Protein AF-A0A955L2I0-F1 (afdb_monomer)

Secondary structure (DSSP, 8-state):
----HHHHHHHHHHHHHHS-GGG--EEEEESTTTTT---TT--EEEEEEE-GGG--HHHHHHHHHHTTEEPTTSS-EEEEEEEE--SS-GGGG-SS-EEETTTTEEEEPPPP-S----HHHHTHHHHHHHHHHHHHHHHHHHHHHHHHT-SS--HHHHHHHHHHHHHHHHHHHHHHHHHHHHHHHTTT-GGG-HHHHHHHHHHTSTTHHHHHHHHH---TT--------

Nearest PDB structures (foldseek):
  5lpa-assembly1_A  TM=3.014E-01  e=2.195E-02  Salmonella enterica subsp. enterica serovar Typhimurium
  3lg7-assembly1_C  TM=4.316E-01  e=3.158E-01  synthetic construct
  7uy4-assembly2_B  TM=2.811E-01  e=2.754E-02  Escherichia coli
  4jeu-assembly1_B  TM=4.623E-01  e=1.304E+00  Rattus norvegicus

Structure (mmCIF, N/CA/C/O backbone):
data_AF-A0A955L2I0-F1
#
_entry.id   AF-A0A955L2I0-F1
#
loop_
_atom_site.group_PDB
_atom_site.id
_atom_site.type_symbol
_atom_site.label_atom_id
_atom_site.label_alt_id
_atom_site.label_comp_id
_atom_site.label_asym_id
_atom_site.label_entity_id
_atom_site.label_seq_id
_atom_site.pdbx_PDB_ins_code
_atom_site.Cartn_x
_atom_site.Cartn_y
_atom_site.Cartn_z
_atom_site.occupancy
_atom_site.B_iso_or_equiv
_atom_site.auth_seq_id
_atom_site.auth_comp_id
_atom_site.auth_asym_id
_atom_site.auth_atom_id
_atom_site.pdbx_PDB_model_num
ATOM 1 N N . MET A 1 1 ? -25.021 -9.270 15.458 1.00 62.06 1 MET A N 1
ATOM 2 C CA . MET A 1 1 ? -23.871 -10.198 15.351 1.00 62.06 1 MET A CA 1
ATOM 3 C C . MET A 1 1 ? -22.801 -9.735 16.330 1.00 62.06 1 MET A C 1
ATOM 5 O O . MET A 1 1 ? -22.590 -8.530 16.391 1.00 62.06 1 MET A O 1
ATOM 9 N N . LYS A 1 2 ? -22.201 -10.635 17.118 1.00 78.69 2 LYS A N 1
ATOM 10 C CA . LYS A 1 2 ? -21.104 -10.331 18.057 1.00 78.69 2 LYS A CA 1
ATOM 11 C C . LYS A 1 2 ? -19.860 -11.119 17.646 1.00 78.69 2 LYS A C 1
ATOM 13 O O . LYS A 1 2 ? -20.008 -12.217 17.109 1.00 78.69 2 LYS A O 1
ATOM 18 N N . LEU A 1 3 ? -18.675 -10.567 17.898 1.00 88.19 3 LEU A N 1
ATOM 19 C CA . LEU A 1 3 ? -17.406 -11.276 17.718 1.00 88.19 3 LEU A CA 1
ATOM 20 C C . LEU A 1 3 ? -17.381 -12.547 18.582 1.00 88.19 3 LEU A C 1
ATOM 22 O O . LEU A 1 3 ? -17.901 -12.561 19.698 1.00 88.19 3 LEU A O 1
ATOM 26 N N . GLN A 1 4 ? -16.801 -13.631 18.064 1.00 92.00 4 GLN A N 1
ATOM 27 C CA . GLN A 1 4 ? -16.664 -14.862 18.836 1.00 92.00 4 GLN A CA 1
ATOM 28 C C . GLN A 1 4 ? -15.695 -14.627 20.015 1.00 92.00 4 GLN A C 1
ATOM 30 O O . GLN A 1 4 ? -14.565 -14.199 19.771 1.00 92.00 4 GLN A O 1
ATOM 35 N N . PRO A 1 5 ? -16.055 -14.984 21.265 1.00 94.44 5 PRO A N 1
ATOM 36 C CA . PRO A 1 5 ? -15.222 -14.696 22.438 1.00 94.44 5 PRO A CA 1
ATOM 37 C C . PRO A 1 5 ? -13.794 -15.254 22.372 1.00 94.44 5 PRO A C 1
ATOM 39 O O . PRO A 1 5 ? -12.865 -14.649 22.891 1.00 94.44 5 PRO A O 1
ATOM 42 N N . MET A 1 6 ? -13.592 -16.404 21.723 1.00 95.75 6 MET A N 1
ATOM 43 C CA . MET A 1 6 ? -12.257 -16.998 21.558 1.00 95.75 6 MET A CA 1
ATOM 44 C C . MET A 1 6 ? -11.347 -16.146 20.660 1.00 95.75 6 MET A C 1
ATOM 46 O O . MET A 1 6 ? -10.185 -15.936 21.000 1.00 95.75 6 MET A O 1
ATOM 50 N N . ILE A 1 7 ? -11.882 -15.611 19.556 1.00 95.06 7 ILE A N 1
ATOM 51 C CA . ILE A 1 7 ? -11.152 -14.698 18.663 1.00 95.06 7 ILE A CA 1
ATOM 52 C C . ILE A 1 7 ? -10.913 -13.362 19.370 1.00 95.06 7 ILE A C 1
ATOM 54 O O . ILE A 1 7 ? -9.815 -12.819 19.305 1.00 95.06 7 ILE A O 1
ATOM 58 N N . GLU A 1 8 ? -11.906 -12.855 20.101 1.00 96.25 8 GLU A N 1
ATOM 59 C CA . GLU A 1 8 ? -11.759 -11.643 20.909 1.00 96.25 8 GLU A CA 1
ATOM 60 C C . GLU A 1 8 ? -10.623 -11.775 21.934 1.00 96.25 8 GLU A C 1
ATOM 62 O O . GLU A 1 8 ? -9.709 -10.954 21.966 1.00 96.25 8 GLU A O 1
ATOM 67 N N . ASN A 1 9 ? -10.615 -12.862 22.707 1.00 96.88 9 ASN A N 1
ATOM 68 C CA . ASN A 1 9 ? -9.566 -13.141 23.684 1.00 96.88 9 ASN A CA 1
ATOM 69 C C . ASN A 1 9 ? -8.187 -13.279 23.024 1.00 96.88 9 ASN A C 1
ATOM 71 O O . ASN A 1 9 ? -7.191 -12.802 23.573 1.00 96.88 9 ASN A O 1
ATOM 75 N N . GLN A 1 10 ? -8.113 -13.900 21.842 1.00 97.62 10 GLN A N 1
ATOM 76 C CA . GLN A 1 10 ? -6.877 -13.974 21.061 1.00 97.62 10 GLN A CA 1
ATOM 77 C C . GLN A 1 10 ? -6.393 -12.579 20.650 1.00 97.62 10 GLN A C 1
ATOM 79 O O . GLN A 1 10 ? -5.201 -12.287 20.782 1.00 97.62 10 GLN A O 1
ATOM 84 N N . ILE A 1 11 ? -7.300 -11.710 20.191 1.00 97.38 11 ILE A N 1
ATOM 85 C CA . ILE A 1 11 ? -6.992 -10.324 19.830 1.00 97.38 11 ILE A CA 1
ATOM 86 C C . ILE A 1 11 ? -6.448 -9.569 21.042 1.00 97.38 11 ILE A C 1
ATOM 88 O O . ILE A 1 11 ? -5.345 -9.032 20.959 1.00 97.38 11 ILE A O 1
ATOM 92 N N . LEU A 1 12 ? -7.164 -9.587 22.168 1.00 97.12 12 LEU A N 1
ATOM 93 C CA . LEU A 1 12 ? -6.773 -8.880 23.390 1.00 97.12 12 LEU A CA 1
ATOM 94 C C . LEU A 1 12 ? -5.445 -9.406 23.963 1.00 97.12 12 LEU A C 1
ATOM 96 O O . LEU A 1 12 ? -4.570 -8.628 24.335 1.00 97.12 12 LEU A O 1
ATOM 100 N N . SER A 1 13 ? -5.235 -10.726 23.974 1.00 96.88 13 SER A N 1
ATOM 101 C CA . SER A 1 13 ? -3.980 -11.323 24.452 1.00 96.88 13 SER A CA 1
ATOM 102 C C . SER A 1 13 ? -2.786 -10.963 23.563 1.00 96.88 13 SER A C 1
ATOM 104 O O . SER A 1 13 ? -1.678 -10.732 24.052 1.00 96.88 13 SER A O 1
ATOM 106 N N . THR A 1 14 ? -2.994 -10.913 22.247 1.00 97.00 14 THR A N 1
ATOM 107 C CA . THR A 1 14 ? -1.926 -10.620 21.286 1.00 97.00 14 THR A CA 1
ATOM 108 C C . THR A 1 14 ? -1.599 -9.134 21.258 1.00 97.00 14 THR A C 1
ATOM 110 O O . THR A 1 14 ? -0.421 -8.780 21.230 1.00 97.00 14 THR A O 1
ATOM 113 N N . MET A 1 15 ? -2.606 -8.260 21.367 1.00 96.12 15 MET A N 1
ATOM 114 C CA . MET A 1 15 ? -2.396 -6.811 21.430 1.00 96.12 15 MET A CA 1
ATOM 115 C C . MET A 1 15 ? -1.508 -6.418 22.616 1.00 96.12 15 MET A C 1
ATOM 117 O O . MET A 1 15 ? -0.634 -5.571 22.457 1.00 96.12 15 MET A O 1
ATOM 121 N N . GLY A 1 16 ? -1.691 -7.070 23.774 1.00 96.25 16 GLY A N 1
ATOM 122 C CA . GLY A 1 16 ? -0.960 -6.773 25.007 1.00 96.25 16 GLY A CA 1
ATOM 123 C C . GLY A 1 16 ? 0.533 -7.085 24.907 1.00 96.25 16 GLY A C 1
ATOM 124 O O . GLY A 1 16 ? 1.325 -6.604 25.711 1.00 96.25 16 GLY A O 1
ATOM 125 N N . LYS A 1 17 ? 0.932 -7.873 23.899 1.00 97.38 17 LYS A N 1
ATOM 126 C CA . LYS A 1 17 ? 2.337 -8.128 23.559 1.00 97.38 17 LYS A CA 1
ATOM 127 C C . LYS A 1 17 ? 2.929 -7.023 22.682 1.00 97.38 17 LYS A C 1
ATOM 129 O O . LYS A 1 17 ? 4.145 -6.889 22.649 1.00 97.38 17 LYS A O 1
ATOM 134 N N . ILE A 1 18 ? 2.094 -6.277 21.953 1.00 96.88 18 ILE A N 1
ATOM 135 C CA . ILE A 1 18 ? 2.507 -5.202 21.038 1.00 96.88 18 ILE A CA 1
ATOM 136 C C . ILE A 1 18 ? 2.620 -3.879 21.798 1.00 96.88 18 ILE A C 1
ATOM 138 O O . ILE A 1 18 ? 3.617 -3.177 21.662 1.00 96.88 18 ILE A O 1
ATOM 142 N N . VAL A 1 19 ? 1.598 -3.546 22.588 1.00 97.31 19 VAL A N 1
ATOM 143 C CA . VAL A 1 19 ? 1.475 -2.294 23.348 1.00 97.31 19 VAL A CA 1
ATOM 144 C C . VAL A 1 19 ? 0.802 -2.559 24.701 1.00 97.31 19 VAL A C 1
ATOM 146 O O . VAL A 1 19 ? 0.025 -3.510 24.809 1.00 97.31 19 VAL A O 1
ATOM 149 N N . PRO A 1 20 ? 1.046 -1.728 25.733 1.00 96.56 20 PRO A N 1
ATOM 150 C CA . PRO A 1 20 ? 0.352 -1.843 27.015 1.00 96.56 20 PRO A CA 1
ATOM 151 C C . PRO A 1 20 ? -1.168 -1.736 26.849 1.00 96.56 20 PRO A C 1
ATOM 153 O O . PRO A 1 20 ? -1.672 -0.792 26.238 1.00 96.56 20 PRO A O 1
ATOM 156 N N . GLN A 1 21 ? -1.900 -2.710 27.391 1.00 94.88 21 GLN A N 1
ATOM 157 C CA . GLN A 1 21 ? -3.345 -2.841 27.182 1.00 94.88 21 GLN A CA 1
ATOM 158 C C . GLN A 1 21 ? -4.141 -1.640 27.723 1.00 94.88 21 GLN A C 1
ATOM 160 O O . GLN A 1 21 ? -5.114 -1.222 27.105 1.00 94.88 21 GLN A O 1
ATOM 165 N N . ASP A 1 22 ? -3.702 -1.045 28.832 1.00 95.31 22 ASP A N 1
ATOM 166 C CA . ASP A 1 22 ? -4.298 0.145 29.459 1.00 95.31 22 ASP A CA 1
ATOM 167 C C . ASP A 1 22 ? -4.128 1.428 28.622 1.00 95.31 22 ASP A C 1
ATOM 169 O O . ASP A 1 22 ? -4.828 2.426 28.825 1.00 95.31 22 ASP A O 1
ATOM 173 N N . GLN A 1 23 ? -3.202 1.412 27.661 1.00 96.38 23 GLN A N 1
ATOM 174 C CA . GLN A 1 23 ? -2.934 2.541 26.775 1.00 96.38 23 GLN A CA 1
ATOM 175 C C . GLN A 1 23 ? -3.692 2.460 25.450 1.00 96.38 23 GLN A C 1
ATOM 177 O O . GLN A 1 23 ? -3.742 3.457 24.724 1.00 96.38 23 GLN A O 1
ATOM 182 N N . VAL A 1 24 ? -4.314 1.321 25.136 1.00 96.31 24 VAL A N 1
ATOM 183 C CA . VAL A 1 24 ? -5.109 1.185 23.915 1.00 96.31 24 VAL A CA 1
ATOM 184 C C . VAL A 1 24 ? -6.448 1.880 24.096 1.00 96.31 24 VAL A C 1
ATOM 186 O O . VAL A 1 24 ? -7.186 1.604 25.037 1.00 96.31 24 VAL A O 1
ATOM 189 N N . LYS A 1 25 ? -6.742 2.826 23.203 1.00 95.44 25 LYS A N 1
ATOM 190 C CA . LYS A 1 25 ? -7.942 3.664 23.280 1.00 95.44 25 LYS A CA 1
ATOM 191 C C . LYS A 1 25 ? -9.104 3.075 22.502 1.00 95.44 25 LYS A C 1
ATOM 193 O O . LYS A 1 25 ? -10.230 3.133 22.976 1.00 95.44 25 LYS A O 1
ATOM 198 N N . GLU A 1 26 ? -8.827 2.492 21.339 1.00 95.62 26 GLU A N 1
ATOM 199 C CA . GLU A 1 26 ? -9.840 1.859 20.495 1.00 95.62 26 GLU A CA 1
ATOM 200 C C . GLU A 1 26 ? -9.250 0.623 19.804 1.00 95.62 26 GLU A C 1
ATOM 202 O O . GLU A 1 26 ? -8.054 0.581 19.486 1.00 95.62 26 GLU A O 1
ATOM 207 N N . ILE A 1 27 ? -10.103 -0.374 19.558 1.00 95.94 27 ILE A N 1
ATOM 208 C CA . ILE A 1 27 ? -9.772 -1.577 18.792 1.00 95.94 27 ILE A CA 1
ATOM 209 C C . ILE A 1 27 ? -10.861 -1.778 17.751 1.00 95.94 27 ILE A C 1
ATOM 211 O O . ILE A 1 27 ? -12.003 -2.090 18.095 1.00 95.94 27 ILE A O 1
ATOM 215 N N . PHE A 1 28 ? -10.494 -1.656 16.481 1.00 94.69 28 PHE A N 1
ATOM 216 C CA . PHE A 1 28 ? -11.427 -1.852 15.382 1.00 94.69 28 PHE A CA 1
ATOM 217 C C . PHE A 1 28 ? -11.054 -3.066 14.549 1.00 94.69 28 PHE A C 1
ATOM 219 O O . PHE A 1 28 ? -9.898 -3.220 14.160 1.00 94.69 28 PHE A O 1
ATOM 226 N N . ILE A 1 29 ? -12.046 -3.892 14.231 1.00 93.56 29 ILE A N 1
ATOM 227 C CA . ILE A 1 29 ? -11.952 -4.856 13.138 1.00 93.56 29 ILE A CA 1
ATOM 228 C C . ILE A 1 29 ? -12.570 -4.207 11.904 1.00 93.56 29 ILE A C 1
ATOM 230 O O . ILE A 1 29 ? -13.688 -3.683 11.959 1.00 93.56 29 ILE A O 1
ATOM 234 N N . LEU A 1 30 ? -11.829 -4.233 10.803 1.00 88.88 30 LEU A N 1
ATOM 235 C CA . LEU A 1 30 ? -12.255 -3.745 9.495 1.00 88.88 30 LEU A CA 1
ATOM 236 C C . LEU A 1 30 ? -11.789 -4.709 8.392 1.00 88.88 30 LEU A C 1
ATOM 238 O O . LEU A 1 30 ? -11.144 -5.712 8.682 1.00 88.88 30 LEU A O 1
ATOM 242 N N . GLY A 1 31 ? -12.138 -4.430 7.134 1.00 77.62 31 GLY A N 1
ATOM 243 C CA . GLY A 1 31 ? -11.705 -5.231 5.984 1.00 77.62 31 GLY A CA 1
ATOM 244 C C . GLY A 1 31 ? -12.790 -6.142 5.404 1.00 77.62 31 GLY A C 1
ATOM 245 O O . GLY A 1 31 ? -13.989 -5.883 5.531 1.00 77.62 31 GLY A O 1
ATOM 246 N N . SER A 1 32 ? -12.368 -7.189 4.693 1.00 76.31 32 SER A N 1
ATOM 247 C CA . SER A 1 32 ? -13.261 -8.083 3.937 1.00 76.31 32 SER A CA 1
ATOM 248 C C . SER A 1 32 ? -14.238 -8.844 4.840 1.00 76.31 32 SER A C 1
ATOM 250 O O . SER A 1 32 ? -15.417 -8.971 4.496 1.00 76.31 32 SER A O 1
ATOM 252 N N . VAL A 1 33 ? -13.779 -9.272 6.023 1.00 80.88 33 VAL A N 1
ATOM 253 C CA . VAL A 1 33 ? -14.578 -10.021 7.012 1.00 80.88 33 VAL A CA 1
ATOM 254 C C . VAL A 1 33 ? -15.743 -9.196 7.549 1.00 80.88 33 VAL A C 1
ATOM 256 O O . VAL A 1 33 ? -16.850 -9.709 7.706 1.00 80.88 33 VAL A O 1
ATOM 259 N N . THR A 1 34 ? -15.534 -7.902 7.791 1.00 81.69 34 THR A N 1
ATOM 260 C CA . THR A 1 34 ? -16.603 -7.021 8.268 1.00 81.69 34 THR A CA 1
ATOM 261 C C . THR A 1 34 ? -17.455 -6.462 7.144 1.00 81.69 34 THR A C 1
ATOM 263 O O . THR A 1 34 ? -18.559 -6.017 7.420 1.00 81.69 34 THR A O 1
ATOM 266 N N . GLY A 1 35 ? -16.979 -6.478 5.898 1.00 71.56 35 GLY A N 1
ATOM 267 C CA . GLY A 1 35 ? -17.690 -5.964 4.731 1.00 71.56 35 GLY A CA 1
ATOM 268 C C . GLY A 1 35 ? -18.524 -6.987 3.958 1.00 71.56 35 GLY A C 1
ATOM 269 O O . GLY A 1 35 ? -19.004 -6.624 2.893 1.00 71.56 35 GLY A O 1
ATOM 270 N N . TYR A 1 36 ? -18.668 -8.235 4.426 1.00 69.00 36 TYR A N 1
ATOM 271 C CA . TYR A 1 36 ? -19.267 -9.350 3.660 1.00 69.00 36 TYR A CA 1
ATOM 272 C C . TYR A 1 36 ? -18.651 -9.527 2.261 1.00 69.00 36 TYR A C 1
ATOM 274 O O . TYR A 1 36 ? -19.346 -9.829 1.292 1.00 69.00 36 TYR A O 1
ATOM 282 N N . GLN A 1 37 ? -17.347 -9.284 2.144 1.00 66.81 37 GLN A N 1
ATOM 283 C CA . GLN A 1 37 ? -16.567 -9.477 0.917 1.00 66.81 37 GLN A CA 1
ATOM 284 C C . GLN A 1 37 ? -15.407 -10.439 1.184 1.00 66.81 37 GLN A C 1
ATOM 286 O O . GLN A 1 37 ? -14.306 -10.227 0.684 1.00 66.81 37 GLN A O 1
ATOM 291 N N . TYR A 1 38 ? -15.632 -11.436 2.042 1.00 71.81 38 TYR A N 1
ATOM 292 C CA . TYR A 1 38 ? -14.616 -12.401 2.432 1.00 71.81 38 TYR A CA 1
ATOM 293 C C . TYR A 1 38 ? -14.733 -13.696 1.626 1.00 71.81 38 TYR A C 1
ATOM 295 O O . TYR A 1 38 ? -15.827 -14.148 1.288 1.00 71.81 38 TYR A O 1
ATOM 303 N N . ASP A 1 39 ? -13.581 -14.278 1.345 1.00 73.12 39 ASP A N 1
ATOM 304 C CA . ASP A 1 39 ? -13.367 -15.615 0.807 1.00 73.12 39 ASP A CA 1
ATOM 305 C C . ASP A 1 39 ? -12.553 -16.446 1.813 1.00 73.12 39 ASP A C 1
ATOM 307 O O . ASP A 1 39 ? -12.235 -15.975 2.909 1.00 73.12 39 ASP A O 1
ATOM 311 N N . ASP A 1 40 ? -12.217 -17.685 1.453 1.00 76.06 40 ASP A N 1
ATOM 312 C CA . ASP A 1 40 ? -11.440 -18.597 2.302 1.00 76.06 40 ASP A CA 1
ATOM 313 C C . ASP A 1 40 ? -10.039 -18.057 2.660 1.00 76.06 40 ASP A C 1
ATOM 315 O O . ASP A 1 40 ? -9.472 -18.477 3.671 1.00 76.06 40 ASP A O 1
ATOM 319 N N . ASP A 1 41 ? -9.513 -17.108 1.877 1.00 79.12 41 ASP A N 1
ATOM 320 C CA . ASP A 1 41 ? -8.169 -16.534 2.020 1.00 79.12 41 ASP A CA 1
ATOM 321 C C . ASP A 1 41 ? -8.165 -15.174 2.740 1.00 79.12 41 ASP A C 1
ATOM 323 O O . ASP A 1 41 ? -7.109 -14.588 2.986 1.00 79.12 41 ASP A O 1
ATOM 327 N N . SER A 1 42 ? -9.340 -14.662 3.108 1.00 82.81 42 SER A N 1
ATOM 328 C CA . SER A 1 42 ? -9.479 -13.356 3.745 1.00 82.81 42 SER A CA 1
ATOM 329 C C . SER A 1 42 ? -8.840 -13.298 5.131 1.00 82.81 42 SER A C 1
ATOM 331 O O . SER A 1 42 ? -8.852 -14.267 5.892 1.00 82.81 42 SER A O 1
ATOM 333 N N . ASP A 1 43 ? -8.307 -12.135 5.486 1.00 89.38 43 ASP A N 1
ATOM 334 C CA . ASP A 1 43 ? -7.719 -11.845 6.786 1.00 89.38 43 ASP A CA 1
ATOM 335 C C . ASP A 1 43 ? -8.629 -10.968 7.663 1.00 89.38 43 ASP A C 1
ATOM 337 O O . ASP A 1 43 ? -9.618 -10.374 7.229 1.00 89.38 43 ASP A O 1
ATOM 341 N N . ILE A 1 44 ? -8.309 -10.939 8.955 1.00 92.06 44 ILE A N 1
ATOM 342 C CA . ILE A 1 44 ? -8.946 -10.109 9.972 1.00 92.06 44 ILE A CA 1
ATOM 343 C C . ILE A 1 44 ? -7.994 -8.951 10.278 1.00 92.06 44 ILE A C 1
ATOM 345 O O . ILE A 1 44 ? -7.010 -9.121 11.006 1.00 92.06 44 ILE A O 1
ATOM 349 N N . ASP A 1 45 ? -8.305 -7.767 9.752 1.00 94.69 45 ASP A N 1
ATOM 350 C CA . ASP A 1 45 ? -7.531 -6.553 10.010 1.00 94.69 45 ASP A CA 1
ATOM 351 C C . ASP A 1 45 ? -7.952 -5.917 11.342 1.00 94.69 45 ASP A C 1
ATOM 353 O O . ASP A 1 45 ? -9.062 -5.399 11.489 1.00 94.69 45 ASP A O 1
ATOM 357 N N . VAL A 1 46 ? -7.038 -5.905 12.311 1.00 96.25 46 VAL A N 1
ATOM 358 C CA . VAL A 1 46 ? -7.223 -5.331 13.648 1.00 96.25 46 VAL A CA 1
ATOM 359 C C . VAL A 1 46 ? -6.435 -4.029 13.768 1.00 96.25 46 VAL A C 1
ATOM 361 O O . VAL A 1 46 ? -5.204 -4.015 13.784 1.00 96.25 46 VAL A O 1
ATOM 364 N N . ASN A 1 47 ? -7.142 -2.914 13.899 1.00 95.94 47 ASN A N 1
ATOM 365 C CA . ASN A 1 47 ? -6.562 -1.584 14.046 1.00 95.94 47 ASN A CA 1
ATOM 366 C C . ASN A 1 47 ? -6.560 -1.180 15.518 1.00 95.94 47 ASN A C 1
ATOM 368 O O . ASN A 1 47 ? -7.612 -1.065 16.146 1.00 95.94 47 ASN A O 1
ATOM 372 N N . LEU A 1 48 ? -5.360 -0.971 16.054 1.00 96.56 48 LEU A N 1
ATOM 373 C CA . LEU A 1 48 ? -5.113 -0.547 17.424 1.00 96.56 48 LEU A CA 1
ATOM 374 C C . LEU A 1 48 ? -4.834 0.952 17.429 1.00 96.56 48 LEU A C 1
ATOM 376 O O . LEU A 1 48 ? -3.830 1.394 16.862 1.00 96.56 48 LEU A O 1
ATOM 380 N N . ARG A 1 49 ? -5.697 1.727 18.086 1.00 95.25 49 ARG A N 1
ATOM 381 C CA . ARG A 1 49 ? -5.478 3.165 18.258 1.00 95.25 49 ARG A CA 1
ATOM 382 C C . ARG A 1 49 ? -4.873 3.461 19.613 1.00 95.25 49 ARG A C 1
ATOM 384 O O . ARG A 1 49 ? -5.451 3.150 20.656 1.00 95.25 49 ARG A O 1
ATOM 391 N N . VAL A 1 50 ? -3.690 4.056 19.575 1.00 96.44 50 VAL A N 1
ATOM 392 C CA . VAL A 1 50 ? -2.823 4.286 20.731 1.00 96.44 50 VAL A CA 1
ATOM 393 C C . VAL A 1 50 ? -2.245 5.701 20.683 1.00 96.44 50 VAL A C 1
ATOM 395 O O . VAL A 1 50 ? -2.208 6.304 19.612 1.00 96.44 50 VAL A O 1
ATOM 398 N N . PRO A 1 51 ? -1.775 6.258 21.811 1.00 96.62 51 PRO A N 1
ATOM 399 C CA . PRO A 1 51 ? -0.969 7.475 21.789 1.00 96.62 51 PRO A CA 1
ATOM 400 C C . PRO A 1 51 ? 0.238 7.348 20.846 1.00 9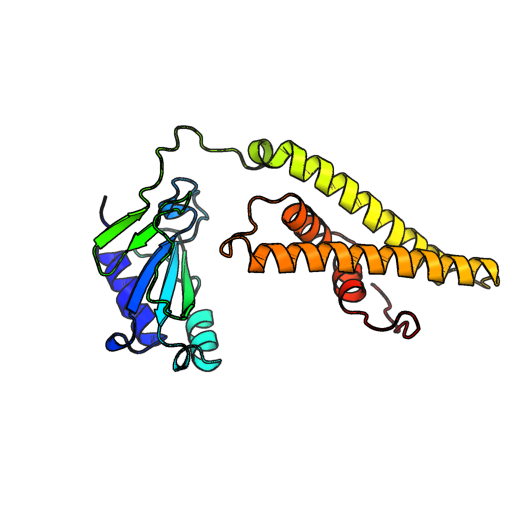6.62 51 PRO A C 1
ATOM 402 O O . PRO A 1 51 ? 0.906 6.314 20.847 1.00 96.62 51 PRO A O 1
ATOM 405 N N . ASP A 1 52 ? 0.565 8.416 20.114 1.00 95.12 52 ASP A N 1
ATOM 406 C CA . ASP A 1 52 ? 1.661 8.455 19.127 1.00 95.12 52 ASP A CA 1
ATOM 407 C C . ASP A 1 52 ? 2.999 7.961 19.686 1.00 95.12 52 ASP A C 1
ATOM 409 O O . ASP A 1 52 ? 3.755 7.279 18.998 1.00 95.12 52 ASP A O 1
ATOM 413 N N . ALA A 1 53 ? 3.265 8.240 20.965 1.00 96.44 53 ALA A N 1
ATOM 414 C CA . ALA A 1 53 ? 4.476 7.814 21.663 1.00 96.44 53 ALA A CA 1
ATOM 415 C C . ALA A 1 53 ? 4.667 6.283 21.716 1.00 96.44 53 ALA A C 1
ATOM 417 O O . ALA A 1 53 ? 5.777 5.822 21.965 1.00 96.44 53 ALA A O 1
ATOM 418 N N . LEU A 1 54 ? 3.609 5.495 21.494 1.00 96.06 54 LEU A N 1
ATOM 419 C CA . LEU A 1 54 ? 3.665 4.029 21.461 1.00 96.06 54 LEU A CA 1
ATOM 420 C C . LEU A 1 54 ? 3.877 3.457 20.054 1.00 96.06 54 LEU A C 1
ATOM 422 O O . LEU A 1 54 ? 4.068 2.250 19.903 1.00 96.06 54 LEU A O 1
ATOM 426 N N . ILE A 1 55 ? 3.863 4.295 19.017 1.00 95.50 55 ILE A N 1
ATOM 427 C CA . ILE A 1 55 ? 4.101 3.883 17.631 1.00 95.50 55 ILE A CA 1
ATOM 428 C C . ILE A 1 55 ? 5.605 3.946 17.364 1.00 95.50 55 ILE A C 1
ATOM 430 O O . ILE A 1 55 ? 6.116 4.843 16.696 1.00 95.50 55 ILE A O 1
ATOM 434 N N . THR A 1 56 ? 6.332 2.992 17.943 1.00 95.94 56 THR A N 1
ATOM 435 C CA . THR A 1 56 ? 7.795 2.923 17.849 1.00 95.94 56 THR A CA 1
ATOM 436 C C . THR A 1 56 ? 8.252 1.848 16.853 1.00 95.94 56 THR A C 1
ATOM 438 O O . THR A 1 56 ? 7.490 0.923 16.530 1.00 95.94 56 THR A O 1
ATOM 441 N N . PRO A 1 57 ? 9.505 1.906 16.358 1.00 95.88 57 PRO A N 1
ATOM 442 C CA . PRO A 1 57 ? 10.082 0.835 15.545 1.00 95.88 57 PRO A CA 1
ATOM 443 C C . PRO A 1 57 ? 10.006 -0.544 16.218 1.00 95.88 57 PRO A C 1
ATOM 445 O O . PRO A 1 57 ? 9.716 -1.541 15.557 1.00 95.88 57 PRO A O 1
ATOM 448 N N . GLU A 1 58 ? 10.202 -0.612 17.535 1.00 96.88 58 GLU A N 1
ATOM 449 C CA . GLU A 1 58 ? 10.125 -1.848 18.318 1.00 96.88 58 GLU A CA 1
ATOM 450 C C . GLU A 1 58 ? 8.708 -2.425 18.301 1.00 96.88 58 GLU A C 1
ATOM 452 O O . GLU A 1 58 ? 8.530 -3.612 18.011 1.00 96.88 58 GLU A O 1
ATOM 457 N N . ALA A 1 59 ? 7.693 -1.584 18.528 1.00 95.00 59 ALA A N 1
ATOM 458 C CA . ALA A 1 59 ? 6.293 -1.991 18.450 1.00 95.00 59 ALA A CA 1
ATOM 459 C C . ALA A 1 59 ? 5.946 -2.511 17.044 1.00 95.00 59 ALA A C 1
ATOM 461 O O . ALA A 1 59 ? 5.283 -3.541 16.901 1.00 95.00 59 ALA A O 1
ATOM 462 N N . HIS A 1 60 ? 6.465 -1.872 15.989 1.00 92.56 60 HIS A N 1
ATOM 463 C CA . HIS A 1 60 ? 6.313 -2.352 14.614 1.00 92.56 60 HIS A CA 1
ATOM 464 C C . HIS A 1 60 ? 6.981 -3.711 14.366 1.00 92.56 60 HIS A C 1
ATOM 466 O O . HIS A 1 60 ? 6.396 -4.551 13.675 1.00 92.56 60 HIS A O 1
ATOM 472 N N . VAL A 1 61 ? 8.171 -3.953 14.924 1.00 95.94 61 VAL A N 1
ATOM 473 C CA . VAL A 1 61 ? 8.869 -5.245 14.819 1.00 95.94 61 VAL A CA 1
ATOM 474 C C . VAL A 1 61 ? 8.086 -6.346 15.529 1.00 95.94 61 VAL A C 1
ATOM 476 O O . VAL A 1 61 ? 7.893 -7.419 14.954 1.00 95.94 61 VAL A O 1
ATOM 479 N N . ILE A 1 62 ? 7.609 -6.094 16.750 1.00 96.25 62 ILE A N 1
ATOM 480 C CA . ILE A 1 62 ? 6.815 -7.065 17.514 1.00 96.25 62 ILE A CA 1
ATOM 481 C C . ILE A 1 62 ? 5.517 -7.382 16.772 1.00 96.25 62 ILE A C 1
ATOM 483 O O . ILE A 1 62 ? 5.229 -8.547 16.505 1.00 96.25 62 ILE A O 1
ATOM 487 N N . ARG A 1 63 ? 4.781 -6.350 16.353 1.00 96.38 63 ARG A N 1
ATOM 488 C CA . ARG A 1 63 ? 3.564 -6.484 15.547 1.00 96.38 63 ARG A CA 1
ATOM 489 C C . ARG A 1 63 ? 3.804 -7.325 14.294 1.00 96.38 63 ARG A C 1
ATOM 491 O O . ARG A 1 63 ? 3.063 -8.264 14.042 1.00 96.38 63 ARG A O 1
ATOM 498 N N . LYS A 1 64 ? 4.869 -7.047 13.530 1.00 94.38 64 LYS A N 1
ATOM 499 C CA . LYS A 1 64 ? 5.194 -7.797 12.303 1.00 94.38 64 LYS A CA 1
ATOM 500 C C . LYS A 1 64 ? 5.438 -9.289 12.567 1.00 94.38 64 LYS A C 1
ATOM 502 O O . LYS A 1 64 ? 5.112 -10.096 11.709 1.00 94.38 64 LYS A O 1
ATOM 507 N N . LYS A 1 65 ? 5.980 -9.656 13.735 1.00 96.69 65 LYS A N 1
ATOM 508 C CA . LYS A 1 65 ? 6.161 -11.063 14.145 1.00 96.69 65 LYS A CA 1
ATOM 509 C C . LYS A 1 65 ? 4.852 -11.753 14.544 1.00 96.69 65 LYS A C 1
ATOM 511 O O . LYS A 1 65 ? 4.795 -12.977 14.521 1.00 96.69 65 LYS A O 1
ATOM 516 N N . LEU A 1 66 ? 3.846 -10.988 14.968 1.00 96.69 66 LEU A N 1
ATOM 517 C CA . LEU A 1 66 ? 2.550 -11.502 15.423 1.00 96.69 66 LEU A CA 1
ATOM 518 C C . LEU A 1 66 ? 1.489 -11.517 14.313 1.00 96.69 66 LEU A C 1
ATOM 520 O O . LEU A 1 66 ? 0.533 -12.280 14.411 1.00 96.69 66 LEU A O 1
ATOM 524 N N . ASN A 1 67 ? 1.659 -10.709 13.264 1.00 96.88 67 ASN A N 1
ATOM 525 C CA . ASN A 1 67 ? 0.811 -10.739 12.072 1.00 96.88 67 ASN A CA 1
ATOM 526 C C . ASN A 1 67 ? 0.868 -12.107 11.374 1.00 96.88 67 ASN A C 1
ATOM 528 O O . ASN A 1 67 ? 1.910 -12.763 11.355 1.00 96.88 67 ASN A O 1
ATOM 532 N N . GLY A 1 68 ? -0.255 -12.520 10.783 1.00 95.06 68 GLY A N 1
ATOM 533 C CA . GLY A 1 68 ? -0.389 -13.807 10.097 1.00 95.06 68 GLY A CA 1
ATOM 534 C C . GLY A 1 68 ? -0.806 -14.971 11.004 1.00 95.06 68 GLY A C 1
ATOM 535 O O . GLY A 1 68 ? -0.907 -16.104 10.538 1.00 95.06 68 GLY A O 1
ATOM 536 N N . GLN A 1 69 ? -1.056 -14.732 12.295 1.00 96.75 69 GLN A N 1
ATOM 537 C CA . GLN A 1 69 ? -1.556 -15.774 13.193 1.00 96.75 69 GLN A CA 1
ATOM 538 C C . GLN A 1 69 ? -2.971 -16.195 12.809 1.00 96.75 69 GLN A C 1
ATOM 540 O O . GLN A 1 69 ? -3.835 -15.350 12.598 1.00 96.75 69 GLN A O 1
ATOM 545 N N . ILE A 1 70 ? -3.217 -17.502 12.763 1.00 96.19 70 ILE A N 1
ATOM 546 C CA . ILE A 1 70 ? -4.536 -18.047 12.438 1.00 96.19 70 ILE A CA 1
ATOM 547 C C . ILE A 1 70 ? -5.519 -17.704 13.563 1.00 96.19 70 ILE A C 1
ATOM 549 O O . ILE A 1 70 ? -5.246 -17.959 14.741 1.00 96.19 70 ILE A O 1
ATOM 553 N N . ALA A 1 71 ? -6.661 -17.125 13.200 1.00 94.69 71 ALA A N 1
ATOM 554 C CA . ALA A 1 71 ? -7.751 -16.864 14.123 1.00 94.69 71 ALA A CA 1
ATOM 555 C C . ALA A 1 71 ? -8.372 -18.182 14.593 1.00 94.69 71 ALA A C 1
ATOM 557 O O . ALA A 1 71 ? -8.596 -19.102 13.801 1.00 94.69 71 ALA A O 1
ATOM 558 N N . PHE A 1 72 ? -8.648 -18.267 15.892 1.00 94.75 72 PHE A N 1
ATOM 559 C CA . PHE A 1 72 ? -9.087 -19.488 16.559 1.00 94.75 72 PHE A CA 1
ATOM 560 C C . PHE A 1 72 ? -10.241 -20.194 15.827 1.00 94.75 72 PHE A C 1
ATOM 562 O O . PHE A 1 72 ? -11.284 -19.596 15.581 1.00 94.75 72 PHE A O 1
ATOM 569 N N . ASN A 1 73 ? -10.064 -21.486 15.520 1.00 93.00 73 ASN A N 1
ATOM 570 C CA . ASN A 1 73 ? -11.016 -22.323 14.774 1.00 93.00 73 ASN A CA 1
ATOM 571 C C . ASN A 1 73 ? -11.418 -21.792 13.385 1.00 93.00 73 ASN A C 1
ATOM 573 O O . ASN A 1 73 ? -12.502 -22.103 12.891 1.00 93.00 73 ASN A O 1
ATOM 577 N N . THR A 1 74 ? -10.544 -21.033 12.730 1.00 89.69 74 THR A N 1
ATOM 578 C CA . THR A 1 74 ? -10.737 -20.586 11.345 1.00 89.69 74 THR A CA 1
ATOM 579 C C . THR A 1 74 ? -9.502 -20.895 10.494 1.00 89.69 74 THR A C 1
ATOM 581 O O . THR A 1 74 ? -8.509 -21.419 10.998 1.00 89.69 74 THR A O 1
ATOM 584 N N . LYS A 1 75 ? -9.560 -20.573 9.199 1.00 88.94 75 LYS A N 1
ATOM 585 C CA . LYS A 1 75 ? -8.383 -20.523 8.314 1.00 88.94 75 LYS A CA 1
ATOM 586 C C . LYS A 1 75 ? -7.846 -19.099 8.123 1.00 88.94 75 LYS A C 1
ATOM 588 O O . LYS A 1 75 ? -6.773 -18.926 7.558 1.00 88.94 75 LYS A O 1
ATOM 593 N N . HIS A 1 76 ? -8.579 -18.098 8.606 1.00 90.38 76 HIS A N 1
ATOM 594 C CA . HIS A 1 76 ? -8.274 -16.689 8.400 1.00 90.38 76 HIS A CA 1
ATOM 595 C C . HIS A 1 76 ? -7.127 -16.255 9.303 1.00 90.38 76 HIS A C 1
ATOM 597 O O . HIS A 1 76 ? -7.038 -16.668 10.461 1.00 90.38 76 HIS A O 1
ATOM 603 N N . THR A 1 77 ? -6.253 -15.402 8.785 1.00 95.06 77 THR A N 1
ATOM 604 C CA . THR A 1 77 ? -5.153 -14.838 9.574 1.00 95.06 77 THR A CA 1
ATOM 605 C C . THR A 1 77 ? -5.552 -13.511 10.210 1.00 95.06 77 THR A C 1
ATOM 607 O O . THR A 1 77 ? -6.446 -12.834 9.718 1.00 95.06 77 THR A O 1
ATOM 610 N N . ILE A 1 78 ? -4.912 -13.135 11.317 1.00 96.00 78 ILE A N 1
ATOM 611 C CA . ILE A 1 78 ? -5.097 -11.842 11.981 1.00 96.00 78 ILE A CA 1
ATOM 612 C C . ILE A 1 78 ? -3.884 -10.958 11.704 1.00 96.00 78 ILE A C 1
ATOM 614 O O . ILE A 1 78 ? -2.739 -11.357 11.946 1.00 96.00 78 ILE A O 1
ATOM 618 N N . ASN A 1 79 ? -4.144 -9.735 11.249 1.00 97.00 79 ASN A N 1
ATOM 619 C CA . ASN A 1 79 ? -3.134 -8.718 10.998 1.00 97.00 79 ASN A CA 1
ATOM 620 C C . ASN A 1 79 ? -3.400 -7.485 11.858 1.00 97.00 79 ASN A C 1
ATOM 622 O O . ASN A 1 79 ? -4.489 -6.924 11.853 1.00 97.00 79 ASN A O 1
ATOM 626 N N . TYR A 1 80 ? -2.388 -7.048 12.602 1.00 96.81 80 TYR A N 1
ATOM 627 C CA . TYR A 1 80 ? -2.469 -5.888 13.478 1.00 96.81 80 TYR A CA 1
ATOM 628 C C . TYR A 1 80 ? -1.865 -4.656 12.804 1.00 96.81 80 TYR A C 1
ATOM 630 O O . TYR A 1 80 ? -0.802 -4.723 12.174 1.00 96.81 80 TYR A O 1
ATOM 638 N N . PHE A 1 81 ? -2.502 -3.508 13.020 1.00 95.44 81 PHE A N 1
ATOM 639 C CA . PHE A 1 81 ? -2.066 -2.189 12.567 1.00 95.44 81 PHE A CA 1
ATOM 640 C C . PHE A 1 81 ? -2.059 -1.226 13.752 1.00 95.44 81 PHE A C 1
ATOM 642 O O . PHE A 1 81 ? -2.959 -1.255 14.585 1.00 95.44 81 PHE A O 1
ATOM 649 N N . LEU A 1 82 ? -1.025 -0.388 13.837 1.00 94.75 82 LEU A N 1
ATOM 650 C CA . LEU A 1 82 ? -0.918 0.652 14.861 1.00 94.75 82 LEU A CA 1
ATOM 651 C C . LEU A 1 82 ? -1.293 1.974 14.211 1.00 94.75 82 LEU A C 1
ATOM 653 O O . LEU A 1 82 ? -0.765 2.293 13.143 1.00 94.75 82 LEU A O 1
ATOM 657 N N . GLN A 1 83 ? -2.193 2.709 14.849 1.00 92.69 83 GLN A N 1
ATOM 658 C CA . GLN A 1 83 ? -2.647 4.015 14.401 1.00 92.69 83 GLN A CA 1
ATOM 659 C C . GLN A 1 83 ? -2.603 5.010 15.563 1.00 92.69 83 GLN A C 1
ATOM 661 O O . GLN A 1 83 ? -2.862 4.621 16.708 1.00 92.69 83 GLN A O 1
ATOM 666 N N . PRO A 1 84 ? -2.294 6.285 15.282 1.00 92.62 84 PRO A N 1
ATOM 667 C CA . PRO A 1 84 ? -2.418 7.337 16.275 1.00 92.62 84 PRO A CA 1
ATOM 668 C C . PRO A 1 84 ? -3.882 7.464 16.709 1.00 92.62 84 PRO A C 1
ATOM 670 O O . PRO A 1 84 ? -4.807 7.311 15.904 1.00 92.62 84 PRO A O 1
ATOM 673 N N . TYR A 1 85 ? -4.107 7.693 17.999 1.00 93.19 85 TYR A N 1
ATOM 674 C CA . TYR A 1 85 ? -5.444 7.934 18.525 1.00 93.19 85 TYR A CA 1
ATOM 675 C C . TYR A 1 85 ? -5.885 9.368 18.226 1.00 93.19 85 TYR A C 1
ATOM 677 O O . TYR A 1 85 ? -5.308 10.332 18.727 1.00 93.19 85 TYR A O 1
ATOM 685 N N . GLU A 1 86 ? -6.978 9.493 17.480 1.00 87.12 86 GLU A N 1
ATOM 686 C CA . GLU A 1 86 ? -7.661 10.756 17.229 1.00 87.12 86 GLU A CA 1
ATOM 687 C C . GLU A 1 86 ? -9.019 10.747 17.935 1.00 87.12 86 GLU A C 1
ATOM 689 O O . GLU A 1 86 ? -9.807 9.815 17.785 1.00 87.12 86 GLU A O 1
ATOM 694 N N . LYS A 1 87 ? -9.316 11.803 18.704 1.00 79.56 87 LYS A N 1
ATOM 695 C CA . LYS A 1 87 ? -10.555 11.902 19.500 1.00 79.56 87 LYS A CA 1
ATOM 696 C C . LYS A 1 87 ? -11.827 11.880 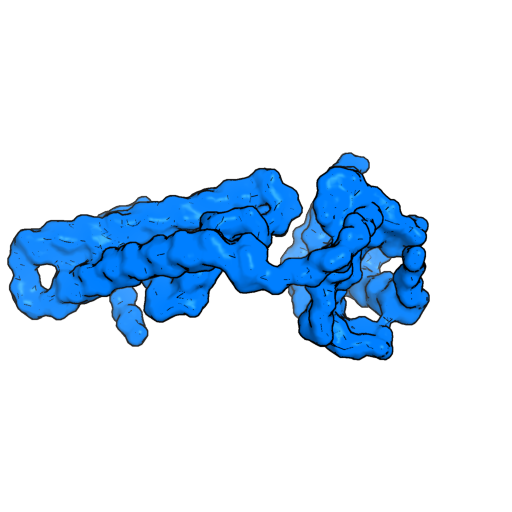18.640 1.00 79.56 87 LYS A C 1
ATOM 698 O O . LYS A 1 87 ? -12.884 11.489 19.126 1.00 79.56 87 LYS A O 1
ATOM 703 N N . ALA A 1 88 ? -11.736 12.334 17.392 1.00 71.50 88 ALA A N 1
ATOM 704 C CA . ALA A 1 88 ? -12.805 12.212 16.413 1.00 71.50 88 ALA A CA 1
ATOM 705 C C . ALA A 1 88 ? -12.557 10.950 15.579 1.00 71.50 88 ALA A C 1
ATOM 707 O O . ALA A 1 88 ? -11.662 10.906 14.738 1.00 71.50 88 ALA A O 1
ATOM 708 N N . SER A 1 89 ? -13.330 9.900 15.844 1.00 66.94 89 SER A N 1
ATOM 709 C CA . SER A 1 89 ? -13.299 8.684 15.042 1.00 66.94 89 SER A CA 1
ATOM 710 C C . SER A 1 89 ? -14.255 8.827 13.860 1.00 66.94 89 SER A C 1
ATOM 712 O O . SER A 1 89 ? -15.473 8.832 14.024 1.00 66.94 89 SER A O 1
ATOM 714 N N . ASN A 1 90 ? -13.701 8.947 12.656 1.00 69.50 90 ASN A N 1
ATOM 715 C CA . ASN A 1 90 ? -14.460 9.238 11.435 1.00 69.50 90 ASN A CA 1
ATOM 716 C C . ASN A 1 90 ? -15.067 7.974 10.788 1.00 69.50 90 ASN A C 1
ATOM 718 O O . ASN A 1 90 ? -15.477 7.993 9.631 1.00 69.50 90 ASN A O 1
ATOM 722 N N . TRP A 1 91 ? -15.113 6.849 11.511 1.00 76.88 91 TRP A N 1
ATOM 723 C CA . TRP A 1 91 ? -15.587 5.569 10.969 1.00 76.88 91 TRP A CA 1
ATOM 724 C C . TRP A 1 91 ? -17.105 5.492 10.777 1.00 76.88 91 TRP A C 1
ATOM 726 O O . TRP A 1 91 ? -17.583 4.557 10.142 1.00 76.88 91 TRP A O 1
ATOM 736 N N . GLN A 1 92 ? -17.865 6.457 11.296 1.00 73.19 92 GLN A N 1
ATOM 737 C CA . GLN A 1 92 ? -19.329 6.497 11.177 1.00 73.19 92 GLN A CA 1
ATOM 738 C C . GLN A 1 92 ? -19.790 6.596 9.714 1.00 73.19 92 GLN A C 1
ATOM 740 O O . GLN A 1 92 ? -20.798 5.998 9.348 1.00 73.19 92 GLN A O 1
ATOM 745 N N . ASP A 1 93 ? -19.001 7.260 8.866 1.00 68.25 93 ASP A N 1
ATOM 746 C CA . ASP A 1 93 ? -19.270 7.410 7.431 1.00 68.25 93 ASP A CA 1
ATOM 747 C C . ASP A 1 93 ? -18.566 6.342 6.574 1.00 68.25 93 ASP A C 1
ATOM 749 O O . ASP A 1 93 ? -18.523 6.437 5.342 1.00 68.25 93 ASP A O 1
ATOM 753 N N . ALA A 1 94 ? -17.986 5.309 7.197 1.00 72.62 94 ALA A N 1
ATOM 754 C CA . ALA A 1 94 ? -17.310 4.249 6.465 1.00 72.62 94 ALA A CA 1
ATOM 755 C C . ALA A 1 94 ? -18.306 3.481 5.581 1.00 72.62 94 ALA A C 1
ATOM 757 O O . ALA A 1 94 ? -19.331 2.978 6.043 1.00 72.62 94 ALA A O 1
ATOM 758 N N . TYR A 1 95 ? -17.958 3.320 4.302 1.00 71.81 95 TYR A N 1
ATOM 759 C CA . TYR A 1 95 ? -18.723 2.525 3.331 1.00 71.81 95 TYR A CA 1
ATOM 760 C C . TYR A 1 95 ? -18.632 1.004 3.561 1.00 71.81 95 TYR A C 1
ATOM 762 O O . TYR A 1 95 ? -19.190 0.232 2.782 1.00 71.81 95 TYR A O 1
ATOM 770 N N . PHE A 1 96 ? -17.915 0.572 4.595 1.00 77.44 96 PHE A N 1
ATOM 771 C CA . PHE A 1 96 ? -17.671 -0.818 4.966 1.00 77.44 96 PHE A CA 1
ATOM 772 C C . PHE A 1 96 ? -17.968 -1.023 6.454 1.00 77.44 96 PHE A C 1
ATOM 774 O O . PHE A 1 96 ? -18.036 -0.063 7.220 1.00 77.44 96 PHE A O 1
ATOM 781 N N . GLY A 1 97 ? -18.133 -2.283 6.861 1.00 86.50 97 GLY A N 1
ATOM 782 C CA . GLY A 1 97 ? -18.379 -2.618 8.257 1.00 86.50 97 GLY A CA 1
ATOM 783 C C . GLY A 1 97 ? -17.168 -2.314 9.140 1.00 86.50 97 GLY A C 1
ATOM 784 O O . GLY A 1 97 ? -16.044 -2.697 8.812 1.00 86.50 97 GLY A O 1
ATOM 785 N N . VAL A 1 98 ? -17.403 -1.669 10.279 1.00 91.00 98 VAL A N 1
ATOM 786 C CA . VAL A 1 98 ? -16.393 -1.391 11.307 1.00 91.00 98 VAL A CA 1
ATOM 787 C C . VAL A 1 98 ? -16.927 -1.868 12.648 1.00 91.00 98 VAL A C 1
ATOM 789 O O . VAL A 1 98 ? -17.940 -1.357 13.134 1.00 91.00 98 V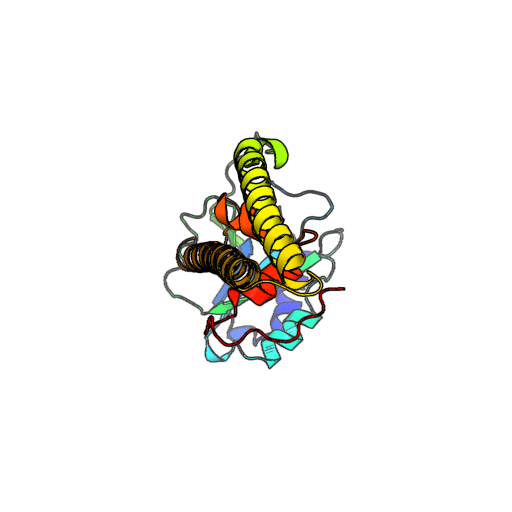AL A O 1
ATOM 792 N N . TYR A 1 99 ? -16.254 -2.852 13.239 1.00 92.75 99 TYR A N 1
ATOM 793 C CA . TYR A 1 99 ? -16.639 -3.432 14.522 1.00 92.75 99 TYR A CA 1
ATOM 794 C C . TYR A 1 99 ? -15.696 -2.960 15.628 1.00 92.75 99 TYR A C 1
ATOM 796 O O . TYR A 1 99 ? -14.487 -3.166 15.540 1.00 92.75 99 TYR A O 1
ATOM 804 N N . ASP A 1 100 ? -16.251 -2.350 16.669 1.00 94.00 100 ASP A N 1
ATOM 805 C CA . ASP A 1 100 ? -15.544 -1.975 17.888 1.00 94.00 100 ASP A CA 1
ATOM 806 C C . ASP A 1 100 ? -15.493 -3.169 18.840 1.00 94.00 100 ASP A C 1
ATOM 808 O O . ASP A 1 100 ? -16.521 -3.638 19.343 1.00 94.00 100 ASP A O 1
ATOM 812 N N . VAL A 1 101 ? -14.281 -3.672 19.069 1.00 95.44 101 VAL A N 1
ATOM 813 C CA . VAL A 1 101 ? -14.051 -4.851 19.906 1.00 95.44 101 VAL A CA 1
ATOM 814 C C . VAL A 1 101 ? -14.288 -4.535 21.380 1.00 95.44 101 VAL A C 1
ATOM 816 O O . VAL A 1 101 ? -14.882 -5.355 22.069 1.00 95.44 101 VAL A O 1
ATOM 819 N N . LEU A 1 102 ? -13.882 -3.351 21.853 1.00 93.56 102 LEU A N 1
ATOM 820 C CA . LEU A 1 102 ? -14.000 -2.975 23.266 1.00 93.56 102 LEU A CA 1
ATOM 821 C C . LEU A 1 102 ? -15.452 -2.688 23.658 1.00 93.56 102 LEU A C 1
ATOM 823 O O . LEU A 1 102 ? -15.880 -3.044 24.751 1.00 93.56 102 LEU A O 1
ATOM 827 N N . ASN A 1 103 ? -16.215 -2.063 22.760 1.00 93.56 103 ASN A N 1
ATOM 828 C CA . ASN A 1 103 ? -17.627 -1.747 22.993 1.00 93.56 103 ASN A CA 1
ATOM 829 C C . ASN A 1 103 ? -18.587 -2.855 22.522 1.00 93.56 103 ASN A C 1
ATOM 831 O O . ASN A 1 103 ? -19.801 -2.735 22.693 1.00 93.56 103 ASN A O 1
ATOM 835 N N . HIS A 1 104 ? -18.062 -3.931 21.928 1.00 93.50 104 HIS A N 1
ATOM 836 C CA . HIS A 1 104 ? -18.815 -5.034 21.319 1.00 93.50 104 HIS A CA 1
ATOM 837 C C . HIS A 1 104 ? -19.952 -4.565 20.392 1.00 93.50 104 HIS A C 1
ATOM 839 O O . HIS A 1 104 ? -21.072 -5.096 20.429 1.00 93.50 104 HIS A O 1
ATOM 845 N N . ALA A 1 105 ? -19.678 -3.545 19.580 1.00 92.62 105 ALA A N 1
ATOM 846 C CA . ALA A 1 105 ? -20.687 -2.846 18.796 1.00 92.62 105 ALA A CA 1
ATOM 847 C C . ALA A 1 105 ? -20.197 -2.528 17.383 1.00 92.62 105 ALA A C 1
ATOM 849 O O . ALA A 1 105 ? -19.013 -2.320 17.136 1.00 92.62 105 ALA A O 1
ATOM 850 N N . TRP A 1 106 ? -21.135 -2.451 16.442 1.00 90.81 106 TRP A N 1
ATOM 851 C CA . TRP A 1 106 ? -20.856 -1.922 15.111 1.00 90.81 106 TRP A CA 1
ATOM 852 C C . TRP A 1 106 ? -20.816 -0.398 15.172 1.00 90.81 106 TRP A C 1
ATOM 854 O O . TRP A 1 106 ? -21.814 0.225 15.526 1.00 90.81 106 TRP A O 1
ATOM 864 N N . VAL A 1 107 ? -19.681 0.192 14.799 1.00 90.06 107 VAL A N 1
ATOM 865 C CA . VAL A 1 107 ? -19.554 1.646 14.602 1.00 90.06 107 VAL A CA 1
ATOM 866 C C . VAL A 1 107 ? -20.192 2.041 13.275 1.00 90.06 107 VAL A C 1
ATOM 868 O O . VAL A 1 107 ? -20.951 3.001 13.204 1.00 90.06 107 VAL A O 1
ATOM 871 N N . SER A 1 108 ? -19.924 1.245 12.239 1.00 87.94 108 SER A N 1
ATOM 872 C CA . SER A 1 108 ? -20.629 1.263 10.961 1.00 87.94 108 SER A CA 1
ATOM 873 C C . SER A 1 108 ? -21.017 -0.171 10.641 1.00 87.94 108 SER A C 1
ATOM 875 O O . SER A 1 108 ? -20.167 -1.062 10.632 1.00 87.94 108 SER A O 1
ATOM 877 N N . SER A 1 109 ? -22.310 -0.424 10.451 1.00 84.69 109 SER A N 1
ATOM 878 C CA . SER A 1 109 ? -22.766 -1.763 10.083 1.00 84.69 109 SER A CA 1
ATOM 879 C C . SER A 1 109 ? -22.497 -1.994 8.599 1.00 84.69 109 SER A C 1
ATOM 881 O O . SER A 1 109 ? -22.773 -1.101 7.792 1.00 84.69 109 SER A O 1
ATOM 883 N N . PRO A 1 110 ? -22.003 -3.177 8.205 1.00 77.81 110 PRO A N 1
ATOM 884 C CA . PRO A 1 110 ? -21.940 -3.511 6.796 1.00 77.81 110 PRO A CA 1
ATOM 885 C C . PRO A 1 110 ? -23.322 -3.387 6.169 1.00 77.81 110 PRO A C 1
ATOM 887 O O . PRO A 1 110 ? -24.317 -3.871 6.714 1.00 77.81 110 PRO A O 1
ATOM 890 N N . LYS A 1 111 ? -23.382 -2.724 5.015 1.00 72.69 111 LYS A N 1
ATOM 891 C CA . LYS A 1 111 ? -24.588 -2.740 4.195 1.00 72.69 111 LYS A CA 1
ATOM 892 C C . LYS A 1 111 ? -24.759 -4.158 3.653 1.00 72.69 111 LYS A C 1
ATOM 894 O O . LYS A 1 111 ? -23.776 -4.811 3.315 1.00 72.69 111 LYS A O 1
ATOM 899 N N . ASP A 1 112 ? -25.999 -4.633 3.635 1.00 62.66 112 ASP A N 1
ATOM 900 C CA . ASP A 1 112 ? -26.332 -5.972 3.157 1.00 62.66 112 ASP A CA 1
ATOM 901 C C . ASP A 1 112 ? -25.857 -6.142 1.702 1.00 62.66 112 ASP A C 1
ATOM 903 O O . ASP A 1 112 ? -26.258 -5.387 0.809 1.00 62.66 112 ASP A O 1
ATOM 907 N N . ASN A 1 113 ? -24.953 -7.097 1.474 1.00 55.44 113 ASN A N 1
ATOM 908 C CA . ASN A 1 113 ? -24.346 -7.351 0.173 1.00 55.44 113 ASN A CA 1
ATOM 909 C C . ASN A 1 113 ? -25.117 -8.466 -0.540 1.00 55.44 113 ASN A C 1
ATOM 911 O O . ASN A 1 113 ? -24.634 -9.587 -0.676 1.00 55.44 113 ASN A O 1
ATOM 915 N N . SER A 1 114 ? -26.274 -8.138 -1.114 1.00 51.09 114 SER A N 1
ATOM 916 C CA . SER A 1 114 ? -26.874 -8.972 -2.173 1.00 51.09 114 SER A CA 1
ATOM 917 C C . SER A 1 114 ? -26.020 -9.023 -3.454 1.00 51.09 114 SER A C 1
ATOM 919 O O . SER A 1 114 ? -26.347 -9.733 -4.400 1.00 51.09 114 SER A O 1
ATOM 921 N N . THR A 1 115 ? -24.893 -8.309 -3.489 1.00 53.19 115 THR A N 1
ATOM 922 C CA . THR A 1 115 ? -23.919 -8.349 -4.577 1.00 53.19 115 THR A CA 1
ATOM 923 C C . THR A 1 115 ? -22.544 -8.699 -4.021 1.00 53.19 115 THR A C 1
ATOM 925 O O . THR A 1 115 ? -21.781 -7.807 -3.641 1.00 53.19 115 THR A O 1
ATOM 928 N N . ILE A 1 116 ? -22.200 -9.989 -4.005 1.00 52.34 116 ILE A N 1
ATOM 929 C CA . ILE A 1 116 ? -20.796 -10.391 -4.142 1.00 52.34 116 ILE A CA 1
ATOM 930 C C . ILE A 1 116 ? -20.334 -9.750 -5.454 1.00 52.34 116 ILE A C 1
ATOM 932 O O . ILE A 1 116 ? -20.786 -10.130 -6.533 1.00 52.34 116 ILE A O 1
ATOM 936 N N . ARG A 1 117 ? -19.535 -8.688 -5.360 1.00 58.00 117 ARG A N 1
ATOM 937 C CA . ARG A 1 117 ? -18.997 -8.009 -6.536 1.00 58.00 117 ARG A CA 1
ATOM 938 C C . ARG A 1 117 ? -17.776 -8.791 -6.974 1.00 58.00 117 ARG A C 1
ATOM 940 O O . ARG A 1 117 ? -16.764 -8.762 -6.285 1.00 58.00 117 ARG A O 1
ATOM 947 N N . ASP A 1 118 ? -17.883 -9.502 -8.092 1.00 67.44 118 ASP A N 1
ATOM 948 C CA . ASP A 1 118 ? -16.715 -10.029 -8.795 1.00 67.44 118 ASP A CA 1
ATOM 949 C C . ASP A 1 118 ? -15.761 -8.849 -9.066 1.00 67.44 118 ASP A C 1
ATOM 951 O O . ASP A 1 118 ? -16.139 -7.939 -9.813 1.00 67.44 118 ASP A O 1
ATOM 955 N N . PRO A 1 119 ? -14.550 -8.814 -8.476 1.00 67.31 119 PRO A N 1
ATOM 956 C CA . PRO A 1 119 ? -13.624 -7.702 -8.663 1.00 67.31 119 PRO A CA 1
ATOM 957 C C . PRO A 1 119 ? -13.287 -7.465 -10.136 1.00 67.31 119 PRO A C 1
ATOM 959 O O . PRO A 1 119 ? -13.074 -6.324 -10.539 1.00 67.31 119 PRO A O 1
ATOM 962 N N . LYS A 1 120 ? -13.292 -8.512 -10.973 1.00 70.69 120 LYS A N 1
ATOM 963 C CA . LYS A 1 120 ? -13.068 -8.353 -12.416 1.00 70.69 120 LYS A CA 1
ATOM 964 C C . LYS A 1 120 ? -14.196 -7.581 -13.088 1.00 70.69 120 LYS A C 1
ATOM 966 O O . LYS A 1 120 ? -13.937 -6.882 -14.061 1.00 70.69 120 LYS A O 1
ATOM 971 N N . GLN A 1 121 ? -15.421 -7.697 -12.581 1.00 73.81 121 GLN A N 1
ATOM 972 C CA . GLN A 1 121 ? -16.567 -6.927 -13.059 1.00 73.81 121 GLN A CA 1
ATOM 973 C C . GLN A 1 121 ? -16.577 -5.519 -12.462 1.00 73.81 121 GLN A C 1
ATOM 975 O O . GLN A 1 121 ? -16.765 -4.559 -13.204 1.00 73.81 121 GLN A O 1
ATOM 980 N N . GLU A 1 122 ? -16.333 -5.379 -11.153 1.00 74.69 122 GLU A N 1
ATOM 981 C CA . GLU A 1 122 ? -16.302 -4.068 -10.483 1.00 74.69 122 GLU A CA 1
ATOM 982 C C . GLU A 1 122 ? -15.224 -3.159 -11.082 1.00 74.69 122 GLU A C 1
ATOM 984 O O . GLU A 1 122 ? -15.495 -1.996 -11.367 1.00 74.69 122 GLU A O 1
ATOM 989 N N . PHE A 1 123 ? -14.038 -3.710 -11.341 1.00 77.38 123 PHE A N 1
ATOM 990 C CA . PHE A 1 123 ? -12.895 -2.977 -11.875 1.00 77.38 123 PHE A CA 1
ATOM 991 C C . PHE A 1 123 ? -12.697 -3.187 -13.375 1.00 77.38 123 PHE A C 1
ATOM 993 O O . PHE A 1 123 ? -11.613 -2.908 -13.874 1.00 77.38 123 PHE A O 1
ATOM 1000 N N . TYR A 1 124 ? -13.693 -3.678 -14.123 1.00 83.94 124 TYR A N 1
ATOM 1001 C CA . TYR A 1 124 ? -13.505 -4.019 -15.540 1.00 83.94 124 TYR A CA 1
ATOM 1002 C C . TYR A 1 124 ? -12.912 -2.855 -16.351 1.00 83.94 124 TYR A C 1
ATOM 1004 O O . TYR A 1 124 ? -11.891 -3.008 -17.024 1.00 83.94 124 TYR A O 1
ATOM 1012 N N . PHE A 1 125 ? -13.520 -1.669 -16.246 1.00 85.75 125 PHE A N 1
ATOM 1013 C CA . PHE A 1 125 ? -13.047 -0.479 -16.954 1.00 85.75 125 PHE A CA 1
ATOM 1014 C C . PHE A 1 125 ? -11.706 0.026 -16.417 1.00 85.75 125 PHE A C 1
ATOM 1016 O O . PHE A 1 125 ? -10.849 0.414 -17.209 1.00 85.75 125 PHE A O 1
ATOM 1023 N N . ASP A 1 126 ? -11.497 -0.035 -15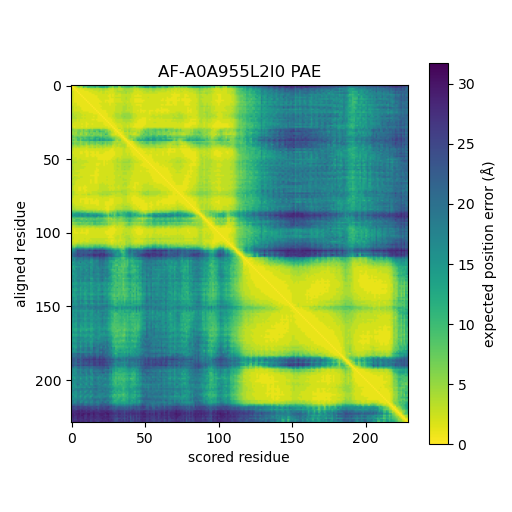.101 1.00 88.12 126 ASP A N 1
ATOM 1024 C CA . ASP A 1 126 ? -10.246 0.387 -14.466 1.00 88.12 126 ASP A CA 1
ATOM 1025 C C . ASP A 1 126 ? -9.077 -0.519 -14.863 1.00 88.12 126 ASP A C 1
ATOM 1027 O O . ASP A 1 126 ? -7.978 -0.039 -15.121 1.00 88.12 126 ASP A O 1
ATOM 1031 N N . LEU A 1 127 ? -9.315 -1.828 -14.967 1.00 89.06 127 LEU A N 1
ATOM 1032 C CA . LEU A 1 127 ? -8.351 -2.814 -15.443 1.00 89.06 127 LEU A CA 1
ATOM 1033 C C . LEU A 1 127 ? -8.086 -2.641 -16.937 1.00 89.06 127 LEU A C 1
ATOM 1035 O O . LEU A 1 127 ? -6.935 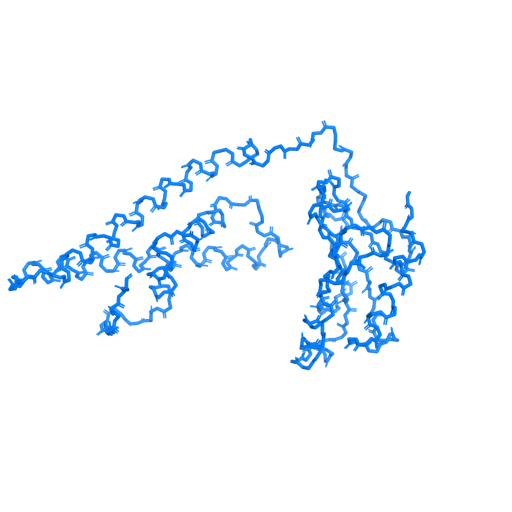-2.706 -17.358 1.00 89.06 127 LEU A O 1
ATOM 1039 N N . MET A 1 128 ? -9.116 -2.404 -17.753 1.00 90.62 128 MET A N 1
ATOM 1040 C CA . MET A 1 128 ? -8.946 -2.158 -19.188 1.00 90.62 128 MET A CA 1
ATOM 1041 C C . MET A 1 128 ? -8.095 -0.905 -19.434 1.00 90.62 128 MET A C 1
ATOM 1043 O O . MET A 1 128 ? -7.092 -0.967 -20.148 1.00 90.62 128 MET A O 1
ATOM 1047 N N . PHE A 1 129 ? -8.454 0.213 -18.799 1.00 92.81 129 PHE A N 1
ATOM 1048 C CA . PHE A 1 129 ? -7.682 1.450 -18.868 1.00 92.81 129 PHE A CA 1
ATOM 1049 C C . PHE A 1 129 ? -6.284 1.256 -18.276 1.00 92.81 129 PHE A C 1
ATOM 1051 O O . PHE A 1 129 ? -5.286 1.633 -18.885 1.00 92.81 129 PHE A O 1
ATOM 1058 N N . GLY A 1 130 ? -6.193 0.584 -17.129 1.00 93.75 130 GLY A N 1
ATOM 1059 C CA . GLY A 1 130 ? -4.938 0.312 -16.448 1.00 93.75 130 GLY A CA 1
ATOM 1060 C C . GLY A 1 130 ? -3.946 -0.479 -17.295 1.00 93.75 130 GLY A C 1
ATOM 1061 O O . GLY A 1 130 ? -2.770 -0.127 -17.354 1.00 93.75 130 GLY A O 1
ATOM 1062 N N . ASN A 1 131 ? -4.427 -1.486 -18.024 1.00 95.00 131 ASN A N 1
ATOM 1063 C CA . ASN A 1 131 ? -3.610 -2.243 -18.967 1.00 95.00 131 ASN A CA 1
ATOM 1064 C C . ASN A 1 131 ? -3.139 -1.378 -20.142 1.00 95.00 131 ASN A C 1
ATOM 1066 O O . ASN A 1 131 ? -1.972 -1.451 -20.511 1.00 95.00 131 ASN A O 1
ATOM 1070 N N . GLN A 1 132 ? -3.988 -0.508 -20.697 1.00 96.69 132 GLN A N 1
ATOM 1071 C CA . GLN A 1 132 ? -3.563 0.415 -21.758 1.00 96.69 132 GLN A CA 1
ATOM 1072 C C . GLN A 1 132 ? -2.441 1.351 -21.282 1.00 96.69 132 GLN A C 1
ATOM 1074 O O . GLN A 1 132 ? -1.463 1.587 -21.994 1.00 96.69 132 GLN A O 1
ATOM 1079 N N . MET A 1 133 ? -2.566 1.850 -20.055 1.00 97.25 133 MET A N 1
ATOM 1080 C CA . MET A 1 133 ? -1.577 2.709 -19.413 1.00 97.25 133 MET A CA 1
ATOM 1081 C C . MET A 1 133 ? -0.272 1.955 -19.089 1.00 97.25 133 MET A C 1
ATOM 1083 O O . MET A 1 133 ? 0.819 2.506 -19.263 1.00 97.25 133 MET A O 1
ATOM 1087 N N . LEU A 1 134 ? -0.359 0.678 -18.697 1.00 97.25 134 LEU A N 1
ATOM 1088 C CA . LEU A 1 134 ? 0.794 -0.217 -18.565 1.00 97.25 134 LEU A CA 1
ATOM 1089 C C . LEU A 1 134 ? 1.504 -0.423 -19.912 1.00 97.25 134 LEU A C 1
ATOM 1091 O O . LEU A 1 134 ? 2.723 -0.278 -19.979 1.00 97.25 134 LEU A O 1
ATOM 1095 N N . GLU A 1 135 ? 0.773 -0.702 -20.996 1.00 98.06 135 GLU A N 1
ATOM 1096 C CA . GLU A 1 135 ? 1.373 -0.867 -22.329 1.00 98.06 135 GLU A CA 1
ATOM 1097 C C . GLU A 1 135 ? 2.070 0.409 -22.810 1.00 98.06 135 GLU A C 1
ATOM 1099 O O . GLU A 1 135 ? 3.151 0.347 -23.406 1.00 98.06 135 GLU A O 1
ATOM 1104 N N . TYR A 1 136 ? 1.485 1.575 -22.525 1.00 97.88 136 TYR A N 1
ATOM 1105 C CA . TYR A 1 136 ? 2.109 2.858 -22.827 1.00 97.88 136 TYR A CA 1
ATOM 1106 C C . TYR A 1 136 ? 3.459 3.003 -22.115 1.00 97.88 136 TYR A C 1
ATOM 1108 O O . TYR A 1 136 ? 4.480 3.236 -22.772 1.00 97.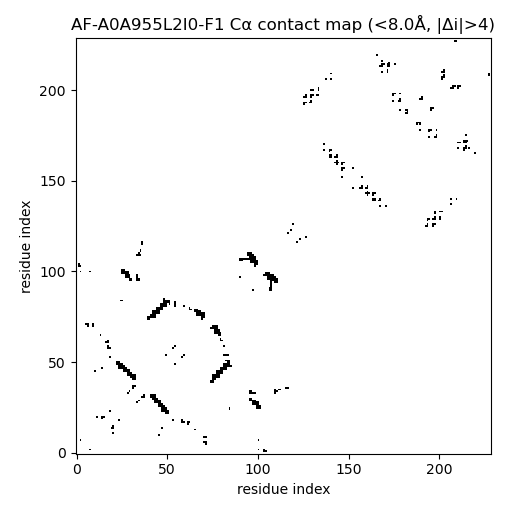88 136 TYR A O 1
ATOM 1116 N N . PHE A 1 137 ? 3.492 2.786 -20.797 1.00 98.12 137 PHE A N 1
ATOM 1117 C CA . PHE A 1 137 ? 4.727 2.851 -20.017 1.00 98.12 137 PHE A CA 1
ATOM 1118 C C . PHE A 1 137 ? 5.759 1.815 -20.477 1.00 98.12 137 PHE A C 1
ATOM 1120 O O . PHE A 1 137 ? 6.920 2.154 -20.716 1.00 98.12 137 PHE A O 1
ATOM 1127 N N . ARG A 1 138 ? 5.331 0.569 -20.714 1.00 98.19 138 ARG A N 1
ATOM 1128 C CA . ARG A 1 138 ? 6.187 -0.497 -21.250 1.00 98.19 138 ARG A CA 1
ATOM 1129 C C . ARG A 1 138 ? 6.807 -0.102 -22.591 1.00 98.19 138 ARG A C 1
ATOM 1131 O O . ARG A 1 138 ? 7.985 -0.367 -22.828 1.00 98.19 138 ARG A O 1
ATOM 1138 N N . SER A 1 139 ? 6.048 0.557 -23.467 1.00 98.19 139 SER A N 1
ATOM 1139 C CA . SER A 1 139 ? 6.561 1.090 -24.734 1.00 98.19 139 SER A CA 1
ATOM 1140 C C . SER A 1 139 ? 7.642 2.157 -24.517 1.00 98.19 139 SER A C 1
ATOM 1142 O O . SER A 1 139 ? 8.658 2.125 -25.215 1.00 98.19 139 SER A O 1
ATOM 1144 N N . LEU A 1 140 ? 7.471 3.073 -23.556 1.00 97.69 140 LEU A N 1
ATOM 1145 C CA . LEU A 1 140 ? 8.492 4.078 -23.226 1.00 97.69 140 LEU A CA 1
ATOM 1146 C C . LEU A 1 140 ? 9.787 3.419 -22.733 1.00 97.69 140 LEU A C 1
ATOM 1148 O O . LEU A 1 140 ? 10.856 3.692 -23.281 1.00 97.69 140 LEU A O 1
ATOM 1152 N N . VAL A 1 141 ? 9.684 2.481 -21.785 1.00 97.38 141 VAL A N 1
ATOM 1153 C CA . VAL A 1 141 ? 10.837 1.746 -21.237 1.00 97.38 141 VAL A CA 1
ATOM 1154 C C . VAL A 1 141 ? 11.563 0.960 -22.332 1.00 97.38 141 VAL A C 1
ATOM 1156 O O . VAL A 1 141 ? 12.781 1.075 -22.466 1.00 97.38 141 VAL A O 1
ATOM 1159 N N . LYS A 1 142 ? 10.832 0.236 -23.191 1.00 96.75 142 LYS A N 1
ATOM 1160 C CA . LYS A 1 142 ? 11.424 -0.511 -24.314 1.00 96.75 142 LYS A CA 1
ATOM 1161 C C . LYS A 1 142 ? 12.145 0.400 -25.306 1.00 96.75 142 LYS A C 1
ATOM 1163 O O . LYS A 1 142 ? 13.226 0.053 -25.779 1.00 96.75 142 LYS A O 1
ATOM 1168 N N . LYS A 1 143 ? 11.567 1.559 -25.644 1.00 96.88 143 LYS A N 1
ATOM 1169 C CA . LYS A 1 143 ? 12.205 2.538 -26.541 1.00 96.88 143 LYS A CA 1
ATOM 1170 C C . LYS A 1 143 ? 13.476 3.108 -25.919 1.00 96.88 143 LYS A C 1
ATOM 1172 O O . LYS A 1 143 ? 14.501 3.145 -26.597 1.00 96.88 143 LYS A O 1
ATOM 1177 N N . TRP A 1 144 ? 13.429 3.478 -24.641 1.00 95.38 144 TRP A N 1
ATOM 1178 C CA . TRP A 1 144 ? 14.593 3.946 -23.893 1.00 95.38 144 TRP A CA 1
ATOM 1179 C C . TRP A 1 144 ? 15.719 2.902 -23.877 1.00 95.38 144 TRP A C 1
ATOM 1181 O O . TRP A 1 144 ? 16.829 3.197 -24.320 1.00 95.38 144 TRP A O 1
ATOM 1191 N N . GLN A 1 145 ? 15.431 1.665 -23.462 1.00 93.94 145 GLN A N 1
ATOM 1192 C CA . GLN A 1 145 ? 16.412 0.574 -23.414 1.00 93.94 145 GLN A CA 1
ATOM 1193 C C . GLN A 1 145 ? 16.992 0.253 -24.798 1.00 93.94 145 GLN A C 1
ATOM 1195 O O . GLN A 1 145 ? 18.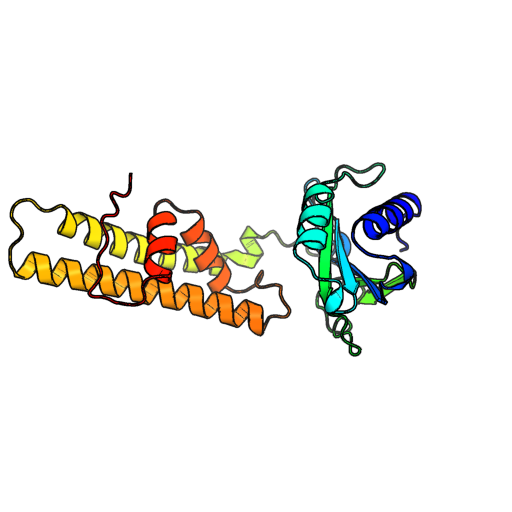202 0.086 -24.947 1.00 93.94 145 GLN A O 1
ATOM 1200 N N . LYS A 1 146 ? 16.145 0.211 -25.836 1.00 94.50 146 LYS A N 1
ATOM 1201 C CA . LYS A 1 146 ? 16.584 -0.042 -27.214 1.00 94.50 146 LYS A CA 1
ATOM 1202 C C . LYS A 1 146 ? 17.577 1.013 -27.700 1.00 94.50 146 LYS A C 1
ATOM 1204 O O . LYS A 1 146 ? 18.566 0.647 -28.330 1.00 94.50 146 LYS A O 1
ATOM 1209 N N . GLN A 1 147 ? 17.315 2.295 -27.435 1.00 92.69 147 GLN A N 1
ATOM 1210 C CA . GLN A 1 147 ? 18.218 3.369 -27.856 1.00 92.69 147 GLN A CA 1
ATOM 1211 C C . GLN A 1 147 ? 19.503 3.395 -27.022 1.00 92.69 147 GLN A C 1
ATOM 1213 O O . GLN A 1 147 ? 20.590 3.480 -27.592 1.00 92.69 147 GLN A O 1
ATOM 1218 N N . LYS A 1 148 ? 19.395 3.195 -25.701 1.00 91.38 148 LYS A N 1
ATOM 1219 C CA . LYS A 1 148 ? 20.540 3.080 -24.782 1.00 91.38 148 LYS A CA 1
ATOM 1220 C C . LYS A 1 148 ? 21.529 1.991 -25.220 1.00 91.38 148 LYS A C 1
ATOM 1222 O O . LYS A 1 148 ? 22.735 2.192 -25.137 1.00 91.38 148 LYS A O 1
ATOM 1227 N N . ASN A 1 149 ? 21.025 0.866 -25.728 1.00 93.19 149 ASN A N 1
ATOM 1228 C CA . ASN A 1 149 ? 21.835 -0.302 -26.090 1.00 93.19 149 ASN A CA 1
ATOM 1229 C C . ASN A 1 149 ? 22.341 -0.293 -27.548 1.00 93.19 149 ASN A C 1
ATOM 1231 O O . ASN A 1 149 ? 22.889 -1.293 -28.025 1.00 93.19 149 ASN A O 1
ATOM 1235 N N . LYS A 1 150 ? 22.151 0.801 -28.297 1.00 94.12 150 LYS A N 1
ATOM 1236 C CA . LYS A 1 150 ? 22.572 0.886 -29.701 1.00 94.12 150 LYS A CA 1
ATOM 1237 C C . LYS A 1 150 ? 24.100 0.964 -29.808 1.00 94.12 150 LYS A C 1
ATOM 1239 O O . LYS A 1 150 ? 24.737 1.823 -29.206 1.00 94.12 150 LYS A O 1
ATOM 1244 N N . LYS A 1 151 ? 24.703 0.093 -30.627 1.00 93.62 151 LYS A N 1
ATOM 1245 C CA . LYS A 1 151 ? 26.141 0.161 -30.943 1.00 93.62 151 LYS A CA 1
ATOM 1246 C C . LYS A 1 151 ? 26.417 1.388 -31.815 1.00 93.62 151 LYS A C 1
ATOM 1248 O O . LYS A 1 151 ? 25.773 1.540 -32.850 1.00 93.62 151 LYS A O 1
ATOM 1253 N N . ASN A 1 152 ? 27.390 2.210 -31.419 1.00 94.12 152 ASN A N 1
ATOM 1254 C CA . ASN A 1 152 ? 27.773 3.460 -32.091 1.00 94.12 152 ASN A CA 1
ATOM 1255 C C . ASN A 1 152 ? 26.594 4.450 -32.242 1.00 94.12 152 ASN A C 1
ATOM 1257 O O . ASN A 1 152 ? 26.150 4.707 -33.364 1.00 94.12 152 ASN A O 1
ATOM 1261 N N . PRO A 1 153 ? 26.050 4.983 -31.131 1.00 93.19 153 PRO A N 1
ATOM 1262 C CA . PRO A 1 153 ? 24.921 5.906 -31.181 1.00 93.19 153 PRO A CA 1
ATOM 1263 C C . PRO A 1 153 ? 25.314 7.225 -31.860 1.00 93.19 153 PRO A C 1
ATOM 1265 O O . PRO A 1 153 ? 26.377 7.788 -31.600 1.00 93.19 153 PRO A O 1
ATOM 1268 N N . THR A 1 154 ? 24.438 7.731 -32.725 1.00 95.56 154 THR A N 1
ATOM 1269 C CA . THR A 1 154 ? 24.551 9.084 -33.287 1.00 95.56 154 THR A CA 1
ATOM 1270 C C . THR A 1 154 ? 24.099 10.132 -32.265 1.00 95.56 154 THR A C 1
ATOM 1272 O O . THR A 1 154 ? 23.421 9.800 -31.292 1.00 95.56 154 THR A O 1
ATOM 1275 N N . SER A 1 155 ? 24.391 11.416 -32.497 1.00 94.12 155 SER A N 1
ATOM 1276 C CA . SER A 1 155 ? 23.865 12.506 -31.653 1.00 94.12 155 SER A CA 1
ATOM 1277 C C . SER A 1 155 ? 22.336 12.481 -31.552 1.00 94.12 155 SER A C 1
ATOM 1279 O O . SER A 1 155 ? 21.788 12.671 -30.471 1.00 94.12 155 SER A O 1
ATOM 1281 N N . HIS A 1 156 ? 21.652 12.157 -32.652 1.00 94.56 156 HIS A N 1
ATOM 1282 C CA . HIS A 1 156 ? 20.199 12.014 -32.669 1.00 94.56 156 HIS A CA 1
ATOM 1283 C C . HIS A 1 156 ? 19.716 10.833 -31.809 1.00 94.56 156 HIS A C 1
ATOM 1285 O O . HIS A 1 156 ? 18.731 10.954 -31.085 1.00 94.56 156 HIS A O 1
ATOM 1291 N N . ASP A 1 157 ? 20.430 9.701 -31.818 1.00 92.94 157 ASP A N 1
ATOM 1292 C CA . ASP A 1 157 ? 20.098 8.561 -30.950 1.00 92.94 157 ASP A CA 1
ATOM 1293 C C . ASP A 1 157 ? 20.262 8.911 -29.461 1.00 92.94 157 ASP A C 1
ATOM 1295 O O . ASP A 1 157 ? 19.466 8.477 -28.626 1.00 92.94 157 ASP A O 1
ATOM 1299 N N . ILE A 1 158 ? 21.270 9.722 -29.122 1.00 90.94 158 ILE A N 1
ATOM 1300 C CA . ILE A 1 158 ? 21.489 10.215 -27.754 1.00 90.94 158 ILE A CA 1
ATOM 1301 C C . ILE A 1 158 ? 20.331 11.122 -27.318 1.00 90.94 158 ILE A C 1
ATOM 1303 O O . ILE A 1 158 ? 19.825 10.974 -26.205 1.00 90.94 158 ILE A O 1
ATOM 1307 N N . GLU A 1 159 ? 19.882 12.032 -28.184 1.00 93.75 159 GLU A N 1
ATOM 1308 C CA . GLU A 1 159 ? 18.724 12.896 -27.919 1.00 93.75 159 GLU A CA 1
ATOM 1309 C C . GLU A 1 159 ? 17.444 12.082 -27.711 1.00 93.75 159 GLU A C 1
ATOM 1311 O O . GLU A 1 159 ? 16.755 12.273 -26.709 1.00 93.75 159 GLU A O 1
ATOM 1316 N N . LEU A 1 160 ? 17.171 11.110 -28.587 1.00 92.75 160 LEU A N 1
ATOM 1317 C CA . LEU A 1 160 ? 16.026 10.208 -28.439 1.00 92.75 160 LEU A CA 1
ATOM 1318 C C . LEU A 1 160 ? 16.100 9.382 -27.149 1.00 92.75 160 LEU A C 1
ATOM 1320 O O . LEU A 1 160 ? 15.086 9.188 -26.483 1.00 92.75 160 LEU A O 1
ATOM 1324 N N . THR A 1 161 ? 17.292 8.913 -26.767 1.00 93.19 161 THR A N 1
ATOM 1325 C CA . THR A 1 161 ? 17.491 8.187 -25.502 1.00 93.19 161 THR A CA 1
ATOM 1326 C C . THR A 1 161 ? 17.101 9.056 -24.308 1.00 93.19 161 THR A C 1
ATOM 1328 O O . THR A 1 161 ? 16.377 8.591 -23.428 1.00 93.19 161 THR A O 1
ATOM 1331 N N . LYS A 1 162 ? 17.542 10.323 -24.291 1.00 92.56 162 LYS A N 1
ATOM 1332 C CA . LYS A 1 162 ? 17.194 11.292 -23.241 1.00 92.56 162 LYS A CA 1
ATOM 1333 C C . LYS A 1 162 ? 15.699 11.589 -23.216 1.00 92.56 162 LYS A C 1
ATOM 1335 O O . LYS A 1 162 ? 15.116 11.645 -22.137 1.00 92.56 162 LYS A O 1
ATOM 1340 N N . GLN A 1 163 ? 15.083 11.752 -24.386 1.00 95.12 163 GLN A N 1
ATOM 1341 C CA . GLN A 1 163 ? 13.647 11.991 -24.498 1.00 95.12 163 GLN A CA 1
ATOM 1342 C C . GLN A 1 163 ? 12.847 10.824 -23.907 1.00 95.12 163 GLN A C 1
ATOM 1344 O O . GLN A 1 163 ? 12.091 11.031 -22.966 1.00 95.12 163 GLN A O 1
ATOM 1349 N N . PHE A 1 164 ? 13.070 9.591 -24.377 1.00 95.88 164 PHE A N 1
ATOM 1350 C CA . PHE A 1 164 ? 12.322 8.430 -23.878 1.00 95.88 164 PHE A CA 1
ATOM 1351 C C . PHE A 1 164 ? 12.548 8.167 -22.389 1.00 95.88 164 PHE A C 1
ATOM 1353 O O . PHE A 1 164 ? 11.624 7.742 -21.698 1.00 95.88 164 PHE A O 1
ATOM 1360 N N . PHE A 1 165 ? 13.758 8.425 -21.890 1.00 94.69 165 PHE A N 1
ATOM 1361 C CA . PHE A 1 165 ? 14.043 8.358 -20.462 1.00 94.69 165 PHE A CA 1
ATOM 1362 C C . PHE A 1 165 ? 13.215 9.373 -19.666 1.00 94.69 165 PHE A C 1
ATOM 1364 O O . PHE A 1 165 ? 12.583 9.000 -18.680 1.00 94.69 165 PHE A O 1
ATOM 1371 N N . ASN A 1 166 ? 13.186 10.637 -20.098 1.00 94.50 166 ASN A N 1
ATOM 1372 C CA . ASN A 1 166 ? 12.413 11.674 -19.420 1.00 94.50 166 ASN A CA 1
ATOM 1373 C C . ASN A 1 166 ? 10.910 11.395 -19.482 1.00 94.50 166 ASN A C 1
ATOM 1375 O O . ASN A 1 166 ? 10.262 11.477 -18.444 1.00 94.50 166 ASN A O 1
ATOM 1379 N N . ASP A 1 167 ? 10.386 10.967 -20.632 1.00 95.94 167 ASP A N 1
ATOM 1380 C CA . ASP A 1 167 ? 8.975 10.596 -20.777 1.00 95.94 167 ASP A CA 1
ATOM 1381 C C . ASP A 1 167 ? 8.598 9.461 -19.806 1.00 95.94 167 ASP A C 1
ATOM 1383 O O . ASP A 1 167 ? 7.578 9.526 -19.117 1.00 95.94 167 ASP A O 1
ATOM 1387 N N . ALA A 1 168 ? 9.435 8.418 -19.711 1.00 96.69 168 ALA A N 1
ATOM 1388 C CA . ALA A 1 168 ? 9.212 7.306 -18.787 1.00 96.69 168 ALA A CA 1
ATOM 1389 C C . ALA A 1 168 ? 9.291 7.762 -17.321 1.00 96.69 168 ALA A C 1
ATOM 1391 O O . ALA A 1 168 ? 8.464 7.364 -16.500 1.00 96.69 168 ALA A O 1
ATOM 1392 N N . LYS A 1 169 ? 10.262 8.619 -16.994 1.00 95.56 169 LYS A N 1
ATOM 1393 C CA . LYS A 1 169 ? 10.453 9.176 -15.652 1.00 95.56 169 LYS A CA 1
ATOM 1394 C C . LYS A 1 169 ? 9.268 10.031 -15.213 1.00 95.56 169 LYS A C 1
ATOM 1396 O O . LYS A 1 169 ? 8.707 9.783 -14.149 1.00 95.56 169 LYS A O 1
ATOM 1401 N N . GLU A 1 170 ? 8.868 11.002 -16.028 1.00 95.62 170 GLU A N 1
ATOM 1402 C CA . GLU A 1 170 ? 7.729 11.882 -15.746 1.00 95.62 170 GLU A CA 1
ATOM 1403 C C . GLU A 1 170 ? 6.448 11.074 -15.560 1.00 95.62 170 GLU A C 1
ATOM 1405 O O . GLU A 1 170 ? 5.688 11.313 -14.622 1.00 95.62 170 GLU A O 1
ATOM 1410 N N . TYR A 1 171 ? 6.249 10.055 -16.397 1.00 96.50 171 TYR A N 1
ATOM 1411 C CA . TYR A 1 171 ? 5.129 9.141 -16.257 1.00 96.50 171 TYR A CA 1
ATOM 1412 C C . TYR A 1 171 ? 5.163 8.374 -14.925 1.00 96.50 171 TYR A C 1
ATOM 1414 O O . TYR A 1 171 ? 4.159 8.335 -14.208 1.00 96.50 171 TYR A O 1
ATOM 1422 N N . ALA A 1 172 ? 6.311 7.794 -14.559 1.00 96.56 172 ALA A N 1
ATOM 1423 C CA . ALA A 1 172 ? 6.461 7.049 -13.311 1.00 96.56 172 ALA A CA 1
ATOM 1424 C C . ALA A 1 172 ? 6.200 7.934 -12.079 1.00 96.56 172 ALA A C 1
ATOM 1426 O O . ALA A 1 172 ? 5.432 7.569 -11.185 1.00 96.56 172 ALA A O 1
ATOM 1427 N N . GLN A 1 173 ? 6.774 9.138 -12.077 1.00 95.06 173 GLN A N 1
ATOM 1428 C CA . GLN A 1 173 ? 6.595 10.138 -11.024 1.00 95.06 173 GLN A CA 1
ATOM 1429 C C . GLN A 1 173 ? 5.152 10.628 -10.931 1.00 95.06 173 GLN A C 1
ATOM 1431 O O . GLN A 1 173 ? 4.623 10.784 -9.829 1.00 95.06 173 GLN A O 1
ATOM 1436 N N . TYR A 1 174 ? 4.490 10.837 -12.070 1.00 95.00 174 TYR A N 1
ATOM 1437 C CA . TYR A 1 174 ? 3.080 11.194 -12.099 1.00 95.00 174 TYR A CA 1
ATOM 1438 C C . TYR A 1 174 ? 2.240 10.113 -11.413 1.00 95.00 174 TYR A C 1
ATOM 1440 O O . TYR A 1 174 ? 1.545 10.422 -10.444 1.00 95.00 174 TYR A O 1
ATOM 1448 N N . ILE A 1 175 ? 2.351 8.850 -11.834 1.00 94.31 175 ILE A N 1
ATOM 1449 C CA . ILE A 1 175 ? 1.577 7.740 -11.255 1.00 94.31 175 ILE A CA 1
ATOM 1450 C C . ILE A 1 175 ? 1.838 7.586 -9.746 1.00 94.31 175 ILE A C 1
ATOM 1452 O O . ILE A 1 175 ? 0.888 7.456 -8.969 1.00 94.31 175 ILE A O 1
ATOM 1456 N N . ASP A 1 176 ? 3.094 7.676 -9.302 1.00 93.94 176 ASP A N 1
ATOM 1457 C CA . ASP A 1 176 ? 3.438 7.616 -7.876 1.00 93.94 176 ASP A CA 1
ATOM 1458 C C . ASP A 1 176 ? 2.877 8.807 -7.077 1.00 93.94 176 ASP A C 1
ATOM 1460 O O . ASP A 1 176 ? 2.291 8.621 -6.006 1.00 93.94 176 ASP A O 1
ATOM 1464 N N . SER A 1 177 ? 2.964 10.027 -7.619 1.00 91.50 177 SER A N 1
ATOM 1465 C CA . SER A 1 177 ? 2.400 11.225 -6.982 1.00 91.50 177 SER A CA 1
ATOM 1466 C C . SER A 1 177 ? 0.889 11.107 -6.785 1.00 91.50 177 SER A C 1
ATOM 1468 O O . SER A 1 177 ? 0.369 11.455 -5.723 1.00 91.50 177 SER A O 1
ATOM 1470 N N . GLN A 1 178 ? 0.184 10.555 -7.775 1.00 88.25 178 GLN A N 1
ATOM 1471 C CA . GLN A 1 178 ? -1.252 10.351 -7.691 1.00 88.25 178 GLN A CA 1
ATOM 1472 C C . GLN A 1 178 ? -1.607 9.317 -6.621 1.00 88.25 178 GLN A C 1
ATOM 1474 O O . GLN A 1 178 ? -2.501 9.563 -5.812 1.00 88.25 178 GLN A O 1
ATOM 1479 N N . ARG A 1 179 ? -0.863 8.205 -6.543 1.00 87.56 179 ARG A N 1
ATOM 1480 C CA . ARG A 1 179 ? -1.032 7.213 -5.473 1.00 87.56 179 ARG A CA 1
ATOM 1481 C C . ARG A 1 179 ? -0.811 7.840 -4.094 1.00 87.56 179 ARG A C 1
ATOM 1483 O O . ARG A 1 179 ? -1.633 7.654 -3.201 1.00 87.56 179 ARG A O 1
ATOM 1490 N N . LYS A 1 180 ? 0.264 8.614 -3.908 1.00 87.06 180 LYS A N 1
ATOM 1491 C CA . LYS A 1 180 ? 0.564 9.306 -2.637 1.00 87.06 180 LYS A CA 1
ATOM 1492 C C . LYS A 1 180 ? -0.548 10.278 -2.233 1.00 87.06 180 LYS A C 1
ATOM 1494 O O . LYS A 1 180 ? -0.921 10.324 -1.060 1.00 87.06 180 LYS A O 1
ATOM 1499 N N . LEU A 1 181 ? -1.108 11.021 -3.190 1.00 82.12 181 LEU A N 1
ATOM 1500 C CA . LEU A 1 181 ? -2.274 11.875 -2.951 1.00 82.12 181 LEU A CA 1
ATOM 1501 C C . LEU A 1 181 ? -3.486 11.049 -2.505 1.00 82.12 181 LEU A C 1
ATOM 1503 O O . LEU A 1 181 ? -4.150 11.412 -1.540 1.00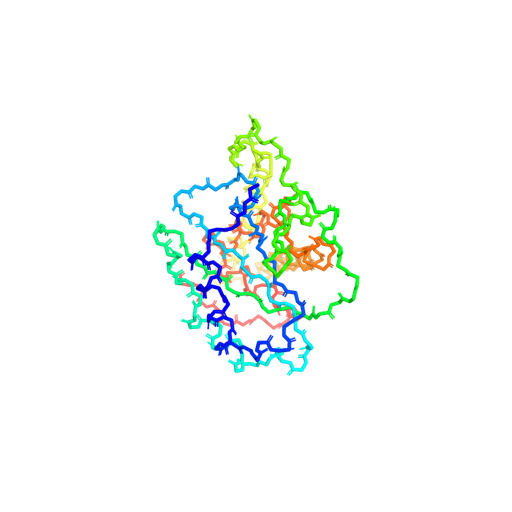 82.12 181 LEU A O 1
ATOM 1507 N N . GLU A 1 182 ? -3.751 9.911 -3.135 1.00 75.19 182 GLU A N 1
ATOM 1508 C CA . GLU A 1 182 ? -4.876 9.052 -2.755 1.00 75.19 182 GLU A CA 1
ATOM 1509 C C . GLU A 1 182 ? -4.734 8.471 -1.351 1.00 75.19 182 GLU A C 1
ATOM 1511 O O . GLU A 1 182 ? -5.705 8.477 -0.602 1.00 75.19 182 GLU A O 1
ATOM 1516 N N . TYR A 1 183 ? -3.538 8.052 -0.936 1.00 72.75 183 TYR A N 1
ATOM 1517 C CA . TYR A 1 183 ? -3.319 7.647 0.458 1.00 72.75 183 TYR A CA 1
ATOM 1518 C C . TYR A 1 183 ? -3.550 8.796 1.444 1.00 72.75 183 TYR A C 1
ATOM 1520 O O . TYR A 1 183 ? -4.046 8.559 2.544 1.00 72.75 183 TYR A O 1
ATOM 1528 N N . LYS A 1 184 ? -3.225 10.035 1.052 1.00 75.31 184 LYS A N 1
ATOM 1529 C CA . LYS A 1 184 ? -3.408 11.222 1.894 1.00 75.31 184 LYS A CA 1
ATOM 1530 C C . LYS A 1 184 ? -4.881 11.620 2.059 1.00 75.31 184 LYS A C 1
ATOM 1532 O O . LYS A 1 184 ? -5.256 12.058 3.139 1.00 75.31 184 LYS A O 1
ATOM 1537 N N . TRP A 1 185 ? -5.698 11.492 1.012 1.00 69.12 185 TRP A N 1
ATOM 1538 C CA . TRP A 1 185 ? -7.085 11.992 0.999 1.00 69.12 185 TRP A CA 1
ATOM 1539 C C . TRP A 1 185 ? -8.160 10.893 1.059 1.00 69.12 185 TRP A C 1
ATOM 1541 O O . TRP A 1 185 ? -9.301 11.165 1.415 1.00 69.12 185 TRP A O 1
ATOM 1551 N N . GLY A 1 186 ? -7.823 9.652 0.708 1.00 58.34 186 GLY A N 1
ATOM 1552 C CA . GLY A 1 186 ? -8.759 8.542 0.503 1.00 58.34 186 GLY A CA 1
ATOM 1553 C C . GLY A 1 186 ? -9.001 7.657 1.724 1.00 58.34 186 GLY A C 1
ATOM 1554 O O . GLY A 1 186 ? -9.231 6.461 1.557 1.00 58.34 186 GLY A O 1
ATOM 1555 N N . TRP A 1 187 ? -8.911 8.200 2.943 1.00 55.06 187 TRP A N 1
ATOM 1556 C CA . TRP A 1 187 ? -9.155 7.444 4.185 1.00 55.06 187 TRP A CA 1
ATOM 1557 C C . TRP A 1 187 ? -8.297 6.167 4.325 1.00 55.06 187 TRP A C 1
ATOM 1559 O O . TRP A 1 187 ? -8.715 5.187 4.937 1.00 55.06 187 TRP A O 1
ATOM 1569 N N . GLY A 1 188 ? -7.096 6.150 3.731 1.00 49.56 188 GLY A N 1
ATOM 1570 C CA . GLY A 1 188 ? -6.144 5.039 3.838 1.00 49.56 188 GLY A CA 1
ATOM 1571 C C . GLY A 1 188 ? -6.471 3.780 3.020 1.00 49.56 188 GLY A C 1
ATOM 1572 O O . GLY A 1 188 ? -5.708 2.817 3.090 1.00 49.56 188 GLY A O 1
ATOM 1573 N N . ILE A 1 189 ? -7.543 3.763 2.215 1.00 53.28 189 ILE A N 1
ATOM 1574 C CA . ILE A 1 189 ? -7.925 2.599 1.394 1.00 53.28 189 ILE A CA 1
ATOM 1575 C C . ILE A 1 189 ? -8.016 3.010 -0.089 1.00 53.28 189 ILE A C 1
ATOM 1577 O O . ILE A 1 189 ? -9.107 3.225 -0.616 1.00 53.28 189 ILE A O 1
ATOM 1581 N N . PRO A 1 190 ? -6.893 3.059 -0.830 1.00 56.28 190 PRO A N 1
ATOM 1582 C CA . PRO A 1 190 ? -6.885 3.391 -2.261 1.00 56.28 190 PRO A CA 1
ATOM 1583 C C . PRO A 1 190 ? -7.382 2.241 -3.159 1.00 56.28 190 PRO A C 1
ATOM 1585 O O . PRO A 1 190 ? -7.027 2.142 -4.331 1.00 56.28 190 PRO A O 1
ATOM 1588 N N . ARG A 1 191 ? -8.219 1.336 -2.634 1.00 60.06 191 ARG A N 1
ATOM 1589 C CA . ARG A 1 191 ? -8.657 0.122 -3.345 1.00 60.06 191 ARG A CA 1
ATOM 1590 C C . ARG A 1 191 ? -9.596 0.412 -4.522 1.00 60.06 191 ARG A C 1
ATOM 1592 O O . ARG A 1 191 ? -9.770 -0.468 -5.350 1.00 60.06 191 ARG A O 1
ATOM 1599 N N . LYS A 1 192 ? -10.194 1.610 -4.607 1.00 65.88 192 LYS A N 1
ATOM 1600 C CA . LYS A 1 192 ? -11.239 1.931 -5.600 1.00 65.88 192 LYS A CA 1
ATOM 1601 C C . LYS A 1 192 ? -10.907 3.072 -6.557 1.00 65.88 192 LYS A C 1
ATOM 1603 O O . LYS A 1 192 ? -11.803 3.801 -6.968 1.00 65.88 192 LYS A O 1
ATOM 1608 N N . ASN A 1 193 ? -9.634 3.264 -6.888 1.00 75.75 193 ASN A N 1
ATOM 1609 C CA . ASN A 1 193 ? -9.261 4.243 -7.901 1.00 75.75 193 ASN A CA 1
ATOM 1610 C C . ASN A 1 193 ? -8.417 3.603 -9.004 1.00 75.75 193 ASN A C 1
ATOM 1612 O O . ASN A 1 193 ? -7.447 2.895 -8.721 1.00 75.75 193 ASN A O 1
ATOM 1616 N N . TRP A 1 194 ? -8.760 3.912 -10.255 1.00 84.31 194 TRP A N 1
ATOM 1617 C CA . TRP A 1 194 ? -8.013 3.532 -11.449 1.00 84.31 194 TRP A CA 1
ATOM 1618 C C . TRP A 1 194 ? -6.521 3.877 -11.352 1.00 84.31 194 TRP A C 1
ATOM 1620 O O . TRP A 1 194 ? -5.693 3.157 -11.902 1.00 84.31 194 TRP A O 1
ATOM 1630 N N . ARG A 1 195 ? -6.137 4.927 -10.612 1.00 86.12 195 ARG A N 1
ATOM 1631 C CA . ARG A 1 195 ? -4.719 5.300 -10.450 1.00 86.12 195 ARG A CA 1
ATOM 1632 C C . ARG A 1 195 ? -3.929 4.290 -9.627 1.00 86.12 195 ARG A C 1
ATOM 1634 O O . ARG A 1 195 ? -2.833 3.904 -10.027 1.00 86.12 195 ARG A O 1
ATOM 1641 N N . ASN A 1 196 ? -4.483 3.823 -8.508 1.00 87.81 196 ASN A N 1
ATOM 1642 C CA . ASN A 1 196 ? -3.861 2.762 -7.721 1.00 87.81 196 ASN A CA 1
ATOM 1643 C C . ASN A 1 196 ? -3.863 1.426 -8.482 1.00 87.81 196 ASN A C 1
ATOM 1645 O O . ASN A 1 196 ? -2.897 0.674 -8.375 1.00 87.81 196 ASN A O 1
ATOM 1649 N N . VAL A 1 197 ? -4.889 1.161 -9.302 1.00 88.81 197 VAL A N 1
ATOM 1650 C CA . VAL A 1 197 ? -4.897 0.006 -10.218 1.00 88.81 197 VAL A CA 1
ATOM 1651 C C . VAL A 1 197 ? -3.734 0.093 -11.210 1.00 88.81 197 VAL A C 1
ATOM 1653 O O . VAL A 1 197 ? -2.966 -0.861 -11.301 1.00 88.81 197 VAL A O 1
ATOM 1656 N N . ILE A 1 198 ? -3.529 1.234 -11.883 1.00 93.44 198 ILE A N 1
ATOM 1657 C CA . ILE A 1 198 ? -2.373 1.439 -12.779 1.00 93.44 198 ILE A CA 1
ATOM 1658 C C . ILE A 1 198 ? -1.061 1.213 -12.039 1.00 93.44 198 ILE A C 1
ATOM 1660 O O . ILE A 1 198 ? -0.209 0.476 -12.527 1.00 93.44 198 ILE A O 1
ATOM 1664 N N . TYR A 1 199 ? -0.900 1.832 -10.868 1.00 94.25 199 TYR A N 1
ATOM 1665 C CA . TYR A 1 199 ? 0.318 1.687 -10.078 1.00 94.25 199 TYR A CA 1
ATOM 1666 C C . TYR A 1 199 ? 0.628 0.214 -9.811 1.00 94.25 199 TYR A C 1
ATOM 1668 O O . TYR A 1 199 ? 1.736 -0.238 -10.078 1.00 94.25 199 TYR A O 1
ATOM 1676 N N . LYS A 1 200 ? -0.360 -0.543 -9.317 1.00 92.50 200 LYS A N 1
ATOM 1677 C CA . LYS A 1 200 ? -0.198 -1.963 -8.991 1.00 92.50 200 LYS A CA 1
ATOM 1678 C C . LYS A 1 200 ? 0.057 -2.824 -10.221 1.00 92.50 200 LYS A C 1
ATOM 1680 O O . LYS A 1 200 ? 0.874 -3.736 -10.150 1.00 92.50 200 LYS A O 1
ATOM 1685 N N . LEU A 1 201 ? -0.586 -2.520 -11.347 1.00 94.25 201 LEU A N 1
ATOM 1686 C CA . LEU A 1 201 ? -0.312 -3.204 -12.608 1.00 94.25 201 LEU A CA 1
ATOM 1687 C C . LEU A 1 201 ? 1.135 -2.987 -13.065 1.00 94.25 201 LEU A C 1
ATOM 1689 O O . LEU A 1 201 ? 1.766 -3.942 -13.500 1.00 94.25 201 LEU A O 1
ATOM 1693 N N . ILE A 1 202 ? 1.677 -1.770 -12.940 1.00 97.00 202 ILE A N 1
ATOM 1694 C CA . ILE A 1 202 ? 3.069 -1.482 -13.311 1.00 97.00 202 ILE A CA 1
ATOM 1695 C C . ILE A 1 202 ? 4.051 -2.119 -12.322 1.00 97.00 202 ILE A C 1
ATOM 1697 O O . ILE A 1 202 ? 4.962 -2.818 -12.763 1.00 97.00 202 ILE A O 1
ATOM 1701 N N . GLU A 1 203 ? 3.844 -1.931 -11.015 1.00 95.38 203 GLU A N 1
ATOM 1702 C CA . GLU A 1 203 ? 4.688 -2.472 -9.934 1.00 95.38 203 GLU A CA 1
ATOM 1703 C C . GLU A 1 203 ? 4.872 -3.993 -10.051 1.00 95.38 203 GLU A C 1
ATOM 1705 O O . GLU A 1 203 ? 5.966 -4.501 -9.825 1.00 95.38 203 GLU A O 1
ATOM 1710 N N . HIS A 1 204 ? 3.825 -4.718 -10.458 1.00 95.12 204 HIS A N 1
ATOM 1711 C CA . HIS A 1 204 ? 3.841 -6.177 -10.602 1.00 95.12 204 HIS A CA 1
ATOM 1712 C C . HIS A 1 204 ? 4.068 -6.672 -12.046 1.00 95.12 204 HIS A C 1
ATOM 1714 O O . HIS A 1 204 ? 3.813 -7.841 -12.337 1.00 95.12 204 HIS A O 1
ATOM 1720 N N . SER A 1 205 ? 4.527 -5.810 -12.960 1.00 96.38 205 SER A N 1
ATOM 1721 C CA . SER A 1 205 ? 4.818 -6.170 -14.359 1.00 96.38 205 SER A CA 1
ATOM 1722 C C . SER A 1 205 ? 6.307 -6.424 -14.627 1.00 96.38 205 SER A C 1
ATOM 1724 O O . SER A 1 205 ? 7.165 -6.179 -13.783 1.00 96.38 205 SER A O 1
ATOM 1726 N N . ASP A 1 206 ? 6.623 -6.830 -15.860 1.00 97.00 206 ASP A N 1
ATOM 1727 C CA . ASP A 1 206 ? 7.983 -6.947 -16.411 1.00 97.00 206 ASP A CA 1
ATOM 1728 C C . ASP A 1 206 ? 8.777 -5.627 -16.423 1.00 97.00 206 ASP A C 1
ATOM 1730 O O . ASP A 1 206 ? 9.989 -5.640 -16.606 1.00 97.00 206 ASP A O 1
ATOM 1734 N N . VAL A 1 207 ? 8.115 -4.482 -16.232 1.00 97.56 207 VAL A N 1
ATOM 1735 C CA . VAL A 1 207 ? 8.755 -3.159 -16.146 1.00 97.56 207 VAL A CA 1
ATOM 1736 C C . VAL A 1 207 ? 8.672 -2.546 -14.743 1.00 97.56 207 VAL A C 1
ATOM 1738 O O . VAL A 1 207 ? 8.974 -1.363 -14.575 1.00 97.56 207 VAL A O 1
ATOM 1741 N N . GLY A 1 208 ? 8.293 -3.338 -13.732 1.00 96.94 208 GLY A N 1
ATOM 1742 C CA . GLY A 1 208 ? 8.162 -2.890 -12.343 1.00 96.94 208 GLY A CA 1
ATOM 1743 C C . GLY A 1 208 ? 9.469 -2.360 -11.754 1.00 96.94 208 GLY A C 1
ATOM 1744 O O . GLY A 1 208 ? 9.482 -1.290 -11.152 1.00 96.94 208 GLY A O 1
ATOM 1745 N N . GLU A 1 209 ? 10.597 -3.026 -12.009 1.00 95.88 209 GLU A N 1
ATOM 1746 C CA . GLU A 1 209 ? 11.910 -2.557 -11.536 1.00 95.88 209 GLU A CA 1
ATOM 1747 C C . GLU A 1 209 ? 12.294 -1.202 -12.141 1.00 95.88 209 GLU A C 1
ATOM 1749 O O . GLU A 1 209 ? 12.738 -0.295 -11.434 1.00 95.88 209 GLU A O 1
ATOM 1754 N N . ALA A 1 210 ? 12.060 -1.027 -13.446 1.00 95.69 210 ALA A N 1
ATOM 1755 C CA . ALA A 1 210 ? 12.293 0.247 -14.117 1.00 95.69 210 ALA A CA 1
ATOM 1756 C C . ALA A 1 210 ? 11.398 1.353 -13.540 1.00 95.69 210 ALA A C 1
ATOM 1758 O O . ALA A 1 210 ? 11.852 2.482 -13.377 1.00 95.69 210 ALA A O 1
ATOM 1759 N N . PHE A 1 211 ? 10.145 1.039 -13.208 1.00 97.12 211 PHE A N 1
ATOM 1760 C CA . PHE A 1 211 ? 9.221 1.977 -12.574 1.00 97.12 211 PHE A CA 1
ATOM 1761 C C . PHE A 1 211 ? 9.689 2.421 -11.183 1.00 97.12 211 PHE A C 1
ATOM 1763 O O . PHE A 1 211 ? 9.750 3.625 -10.923 1.00 97.12 211 PHE A O 1
ATOM 1770 N N . GLU A 1 212 ? 10.056 1.471 -10.317 1.00 95.38 212 GLU A N 1
ATOM 1771 C CA . GLU A 1 212 ? 10.564 1.749 -8.966 1.00 95.38 212 GLU A CA 1
ATOM 1772 C C . GLU A 1 212 ? 11.815 2.623 -8.998 1.00 95.38 212 GLU A C 1
ATOM 1774 O O . GLU A 1 212 ? 11.962 3.547 -8.201 1.00 95.38 212 GLU A O 1
ATOM 1779 N N . TYR A 1 213 ? 12.691 2.365 -9.963 1.00 92.88 213 TYR A N 1
ATOM 1780 C CA . TYR A 1 213 ? 13.868 3.178 -10.193 1.00 92.88 213 TYR A CA 1
ATOM 1781 C C . TYR A 1 213 ? 13.508 4.595 -10.672 1.00 92.88 213 TYR A C 1
ATOM 1783 O O . TYR A 1 213 ? 13.915 5.583 -10.061 1.00 92.88 213 TYR A O 1
ATOM 1791 N N . LEU A 1 214 ? 12.720 4.710 -11.746 1.00 94.88 214 LEU A N 1
ATOM 1792 C CA . LEU A 1 214 ? 12.421 5.982 -12.410 1.00 94.88 214 LEU A CA 1
ATOM 1793 C C . LEU A 1 214 ? 11.668 6.972 -11.511 1.00 94.88 214 LEU A C 1
ATOM 1795 O O . LEU A 1 214 ? 11.916 8.176 -11.590 1.00 94.88 214 LEU A O 1
ATOM 1799 N N . LYS A 1 215 ? 10.772 6.496 -10.638 1.00 94.25 215 LYS A N 1
ATOM 1800 C CA . LYS A 1 215 ? 9.989 7.383 -9.762 1.00 94.25 215 LYS A CA 1
ATOM 1801 C C . LYS A 1 215 ? 10.834 8.084 -8.684 1.00 94.25 215 LYS A C 1
ATOM 1803 O O . LYS A 1 215 ? 10.443 9.154 -8.225 1.00 94.25 215 LYS A O 1
ATOM 1808 N N . GLU A 1 216 ? 11.990 7.529 -8.309 1.00 92.38 216 GLU A N 1
ATOM 1809 C CA . GLU A 1 216 ? 12.863 8.073 -7.252 1.00 92.38 216 GLU A CA 1
ATOM 1810 C C . GLU A 1 216 ? 13.926 9.062 -7.779 1.00 92.38 216 GLU A C 1
ATOM 1812 O O . GLU A 1 216 ? 14.596 9.743 -6.997 1.00 92.38 216 GLU A O 1
ATOM 1817 N N . ILE A 1 217 ? 14.082 9.190 -9.103 1.00 88.50 217 ILE A N 1
ATOM 1818 C CA . ILE A 1 217 ? 15.108 10.046 -9.723 1.00 88.50 217 ILE A CA 1
ATOM 1819 C C . ILE A 1 217 ? 14.777 11.524 -9.533 1.00 88.50 217 ILE A C 1
ATOM 1821 O O . ILE A 1 217 ? 13.786 12.028 -10.059 1.00 88.50 217 ILE A O 1
ATOM 1825 N N . LYS A 1 218 ? 15.661 12.259 -8.855 1.00 78.75 218 LYS A N 1
ATOM 1826 C CA . LYS A 1 218 ? 15.504 13.706 -8.638 1.00 78.75 218 LYS A CA 1
ATOM 1827 C C . LYS A 1 218 ? 16.181 14.566 -9.709 1.00 78.75 218 LYS A C 1
ATOM 1829 O O . LYS A 1 218 ? 15.681 15.653 -9.983 1.00 78.75 218 LYS A O 1
ATOM 1834 N N . ASP A 1 219 ? 17.264 14.088 -10.330 1.00 71.25 219 ASP A N 1
ATOM 1835 C CA . ASP A 1 219 ? 18.016 14.823 -11.359 1.00 71.25 219 ASP A CA 1
ATOM 1836 C C . ASP A 1 219 ? 18.004 14.074 -12.712 1.00 71.25 219 ASP A C 1
ATOM 1838 O O . ASP A 1 219 ? 18.464 12.935 -12.781 1.00 71.25 219 ASP A O 1
ATOM 1842 N N . PRO A 1 220 ? 17.491 14.674 -13.808 1.00 57.47 220 PRO A N 1
ATOM 1843 C CA . PRO A 1 220 ? 17.566 14.096 -15.155 1.00 57.47 220 PRO A CA 1
ATOM 1844 C C . PRO A 1 220 ? 18.991 13.880 -15.693 1.00 57.47 220 PRO A C 1
ATOM 1846 O O . PRO A 1 220 ? 19.150 13.124 -16.650 1.00 57.47 220 PRO A O 1
ATOM 1849 N N . ASN A 1 221 ? 20.003 14.553 -15.137 1.00 58.41 221 ASN A N 1
ATOM 1850 C CA . ASN A 1 221 ? 21.394 14.487 -15.597 1.00 58.41 221 ASN A CA 1
ATOM 1851 C C . ASN A 1 221 ? 22.250 13.464 -14.846 1.00 58.41 221 ASN A C 1
ATOM 1853 O O . ASN A 1 221 ? 23.434 13.342 -15.154 1.00 58.41 221 ASN A O 1
ATOM 1857 N N . ASP A 1 222 ? 21.660 12.719 -13.913 1.00 55.28 222 ASP A N 1
ATOM 1858 C CA . ASP A 1 222 ? 22.323 11.643 -13.181 1.00 55.28 222 ASP A CA 1
ATOM 1859 C C . ASP A 1 222 ? 21.797 10.273 -13.653 1.00 55.28 222 ASP A C 1
ATOM 1861 O O . ASP A 1 222 ? 21.004 9.642 -12.952 1.00 55.28 222 ASP A O 1
ATOM 1865 N N . PRO A 1 223 ? 22.125 9.810 -14.883 1.00 48.62 223 PRO A N 1
ATOM 1866 C CA . PRO A 1 223 ? 21.775 8.466 -15.316 1.00 48.62 223 PRO A CA 1
ATOM 1867 C C . PRO A 1 223 ? 22.739 7.465 -14.648 1.00 48.62 223 PRO A C 1
ATOM 1869 O O . PRO A 1 223 ? 23.923 7.438 -14.982 1.00 48.62 223 PRO A O 1
ATOM 1872 N N . PRO A 1 224 ? 22.282 6.592 -13.740 1.00 50.91 224 PRO A N 1
ATOM 1873 C CA . PRO A 1 224 ? 23.099 5.575 -13.127 1.00 50.91 224 PRO A CA 1
ATOM 1874 C C . PRO A 1 224 ? 23.195 4.325 -14.009 1.00 50.91 224 PRO A C 1
ATOM 1876 O O . PRO A 1 224 ? 22.336 4.004 -14.842 1.00 50.91 224 PRO A O 1
ATOM 1879 N N . ASN A 1 225 ? 24.266 3.579 -13.749 1.00 48.41 225 ASN A N 1
ATOM 1880 C CA . ASN A 1 225 ? 24.520 2.226 -14.227 1.00 48.41 225 ASN A CA 1
ATOM 1881 C C . ASN A 1 225 ? 23.487 1.239 -13.654 1.00 48.41 225 ASN A C 1
ATOM 1883 O O . ASN A 1 225 ? 23.773 0.521 -12.703 1.00 48.41 225 ASN A O 1
ATOM 1887 N N . MET A 1 226 ? 22.282 1.184 -14.218 1.00 49.47 226 MET A N 1
ATOM 1888 C CA . MET A 1 226 ? 21.451 -0.019 -14.113 1.00 49.47 226 MET A CA 1
ATOM 1889 C C . MET A 1 226 ? 21.615 -0.863 -15.373 1.00 49.47 226 MET A C 1
ATOM 1891 O O . MET A 1 226 ? 21.217 -0.450 -16.471 1.00 49.47 226 MET A O 1
ATOM 1895 N N . GLU A 1 227 ? 22.204 -2.041 -15.189 1.00 48.34 227 GLU A N 1
ATOM 1896 C CA . GLU A 1 227 ? 21.938 -3.213 -16.015 1.00 48.34 227 GLU A CA 1
ATOM 1897 C C . GLU A 1 227 ? 20.660 -3.849 -15.455 1.00 48.34 227 GLU A C 1
ATOM 1899 O O . GLU A 1 227 ? 20.689 -4.494 -14.412 1.00 48.34 227 GLU A O 1
ATOM 1904 N N . LEU A 1 228 ? 19.521 -3.575 -16.094 1.00 50.91 228 LEU A N 1
ATOM 1905 C CA . LEU A 1 228 ? 18.294 -4.331 -15.841 1.00 50.91 228 LEU A CA 1
ATOM 1906 C C . LEU A 1 228 ? 18.522 -5.731 -16.429 1.00 50.91 228 LEU A C 1
ATOM 1908 O O . LEU A 1 228 ? 18.868 -5.823 -17.612 1.00 50.91 228 LEU A O 1
ATOM 1912 N N . GLN A 1 229 ? 18.429 -6.764 -15.587 1.00 41.91 229 GLN A N 1
ATOM 1913 C CA . GLN A 1 229 ? 18.645 -8.167 -15.967 1.00 41.91 229 GLN A CA 1
ATOM 1914 C C . GLN A 1 229 ? 17.469 -8.733 -16.763 1.00 41.91 229 GLN A C 1
ATOM 1916 O O . GLN A 1 229 ? 16.317 -8.321 -16.504 1.00 41.91 229 GLN A O 1
#

Solvent-accessible surface area (backbone atoms only — not comparable to full-atom values): 12900 Å² total; per-residue (Å²): 141,74,83,57,66,66,44,50,51,50,50,56,62,52,46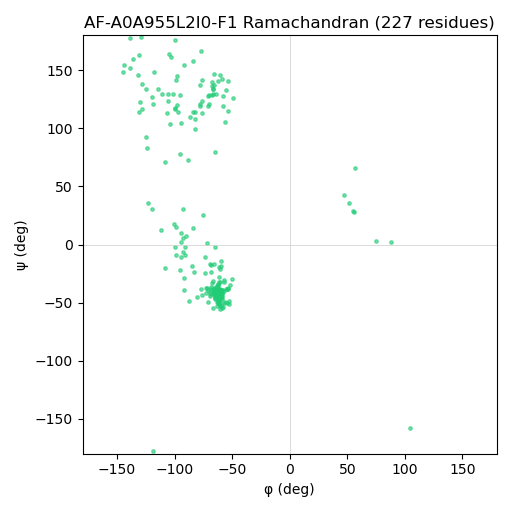,48,72,44,46,64,64,92,57,52,76,48,42,35,40,34,56,34,67,41,37,72,65,55,61,84,83,37,47,44,38,36,40,39,21,25,57,62,89,66,74,40,74,65,32,52,54,48,35,62,71,55,37,66,41,64,38,73,99,57,79,28,26,33,36,70,43,84,40,67,61,59,95,76,72,76,52,66,78,43,94,42,11,30,36,31,64,84,77,68,39,66,64,13,70,44,65,87,60,93,60,79,69,53,63,69,68,76,38,38,66,38,51,54,52,21,50,55,54,40,53,52,50,48,50,28,50,52,52,19,53,55,43,67,69,44,82,85,68,49,74,67,45,52,51,50,25,52,48,28,45,48,56,39,24,53,50,31,35,49,48,50,52,51,39,56,49,34,48,72,72,43,85,71,56,54,85,86,41,48,58,42,47,29,45,52,54,34,59,75,39,100,51,13,70,61,41,65,53,36,42,71,63,86,52,94,87,66,82,73,95,72,83,83,129

Mean predicted aligned error: 10.97 Å

Foldseek 3Di:
DFDDVQLLVVVQVLVCQLFPSVFFDWKKWWDCVQQVLDDLAAATEIETEGAPVSPDPSSVVSQVVQWQCARPPGSHTYHYDYDYDDPDDPCCPPQTWMATSVVRDISHHHDDPPDNDPVCNLCVVLLVVLVVLLVVLVVLVVQLVVLVPDDPHDPVSVVSNLVSLVVNLVSLQVLVVVVVVCCVPVVNCPPRDSSVSNLVPCCPDPCNVVSVVSNPDPDSPDDDDDPPD

Organism: NCBI:txid2099670

pLDDT: mean 86.56, std 13.78, range [41.91, 98.19]

Radius of gyration: 22.66 Å; Cα contacts (8 Å, |Δi|>4): 300; chains: 1; bounding box: 55×37×63 Å

Sequence (229 aa):
MKLQPMIENQILSTMGKIVPQDQVKEIFILGSVTGYQYDDDSDIDVNLRVPDALITPEAHVIRKKLNGQIAFNTKHTINYFLQPYEKASNWQDAYFGVYDVLNHAWVSSPKDNSTIRDPKQEFYFDLMFGNQMLEYFRSLVKKWQKQKNKKNPTSHDIELTKQFFNDAKEYAQYIDSQRKLEYKWGWGIPRKNWRNVIYKLIEHSDVGEAFEYLKEIKDPNDPPNMELQ